Protein AF-E9H5C3-F1 (afdb_monomer)

Structure (mmCIF, N/CA/C/O backbone):
data_AF-E9H5C3-F1
#
_entry.id   AF-E9H5C3-F1
#
loop_
_atom_site.group_PDB
_atom_site.id
_atom_site.type_symbol
_atom_site.label_atom_id
_atom_site.label_alt_id
_atom_site.label_comp_id
_atom_site.label_asym_id
_atom_site.label_entity_id
_atom_site.label_seq_id
_atom_site.pdbx_PDB_ins_code
_atom_site.Cartn_x
_atom_site.Cartn_y
_atom_site.Cartn_z
_atom_site.occupancy
_atom_site.B_iso_or_equiv
_atom_site.auth_seq_id
_atom_site.auth_comp_id
_atom_site.auth_asym_id
_atom_site.auth_atom_id
_atom_site.pdbx_PDB_model_num
ATOM 1 N N . MET A 1 1 ? 15.708 5.101 15.216 1.00 40.12 1 MET A N 1
ATOM 2 C CA . MET A 1 1 ? 15.216 3.749 15.552 1.00 40.12 1 MET A CA 1
ATOM 3 C C . MET A 1 1 ? 15.161 3.676 17.064 1.00 40.12 1 MET A C 1
ATOM 5 O O . MET A 1 1 ? 16.192 3.889 17.685 1.00 40.12 1 MET A O 1
ATOM 9 N N . HIS A 1 2 ? 13.973 3.519 17.644 1.00 44.78 2 HIS A N 1
ATOM 10 C CA . HIS A 1 2 ? 13.798 3.433 19.093 1.00 44.78 2 HIS A CA 1
ATOM 11 C C . HIS A 1 2 ? 13.493 1.975 19.427 1.00 44.78 2 HIS A C 1
ATOM 13 O O . HIS A 1 2 ? 12.532 1.421 18.901 1.00 44.78 2 HIS A O 1
ATOM 19 N N . VAL A 1 3 ? 14.351 1.344 20.223 1.00 62.03 3 VAL A N 1
ATOM 20 C CA . VAL A 1 3 ? 14.136 -0.016 20.725 1.00 62.03 3 VAL A CA 1
ATOM 21 C C . VAL A 1 3 ? 13.631 0.125 22.154 1.00 62.03 3 VAL A C 1
ATOM 23 O O . VAL A 1 3 ? 14.217 0.861 22.944 1.00 62.03 3 VAL A O 1
ATOM 26 N N . THR A 1 4 ? 12.523 -0.533 22.482 1.00 66.56 4 THR A N 1
ATOM 27 C CA . THR A 1 4 ? 11.911 -0.475 23.815 1.00 66.56 4 THR A CA 1
ATOM 28 C C . THR A 1 4 ? 11.773 -1.884 24.368 1.00 66.56 4 THR A C 1
ATOM 30 O O . THR A 1 4 ? 11.385 -2.799 23.647 1.00 66.56 4 THR A O 1
ATOM 33 N N . LEU A 1 5 ? 12.117 -2.056 25.645 1.00 76.81 5 LEU A N 1
ATOM 34 C CA . LEU A 1 5 ? 11.927 -3.310 26.366 1.00 76.81 5 LEU A CA 1
ATOM 35 C C . LEU A 1 5 ? 10.452 -3.433 26.761 1.00 76.81 5 LEU A C 1
ATOM 37 O O . LEU A 1 5 ? 9.899 -2.512 27.362 1.00 76.81 5 LEU A O 1
ATOM 41 N N . VAL A 1 6 ? 9.822 -4.558 26.424 1.00 77.06 6 VAL A N 1
ATOM 42 C CA . VAL A 1 6 ? 8.439 -4.847 26.822 1.00 77.06 6 VAL A CA 1
ATOM 43 C C . VAL A 1 6 ? 8.466 -5.572 28.172 1.00 77.06 6 VAL A C 1
ATOM 45 O O . VAL A 1 6 ? 9.150 -6.592 28.281 1.00 77.06 6 VAL A O 1
ATOM 48 N N . PRO A 1 7 ? 7.771 -5.070 29.211 1.00 80.56 7 PRO A N 1
ATOM 49 C CA . PRO A 1 7 ? 7.659 -5.773 30.484 1.00 80.56 7 PRO A CA 1
ATOM 50 C C . PRO A 1 7 ? 7.035 -7.159 30.300 1.00 80.56 7 PRO A C 1
ATOM 52 O O . PRO A 1 7 ? 6.117 -7.330 29.495 1.00 80.56 7 PRO A O 1
ATOM 55 N N . CYS A 1 8 ? 7.484 -8.141 31.083 1.00 68.50 8 CYS A N 1
ATOM 56 C CA . CYS A 1 8 ? 6.815 -9.439 31.141 1.00 68.50 8 CYS A CA 1
ATOM 57 C C . CYS A 1 8 ? 5.337 -9.228 31.517 1.00 68.50 8 CYS A C 1
ATOM 59 O O . CYS A 1 8 ? 5.045 -8.470 32.443 1.00 68.50 8 CYS A O 1
ATOM 61 N N . CYS A 1 9 ? 4.425 -9.885 30.793 1.00 78.88 9 CYS A N 1
ATOM 62 C CA . CYS A 1 9 ? 2.963 -9.774 30.921 1.00 78.88 9 CYS A CA 1
ATOM 63 C C . CYS A 1 9 ? 2.317 -8.503 30.328 1.00 78.88 9 CYS A C 1
ATOM 65 O O . CYS A 1 9 ? 1.120 -8.284 30.514 1.00 78.88 9 CYS A O 1
ATOM 67 N N . ALA A 1 10 ? 3.057 -7.668 29.591 1.00 74.62 10 ALA A N 1
ATOM 68 C CA . ALA A 1 10 ? 2.482 -6.537 28.860 1.00 74.62 10 ALA A CA 1
ATOM 69 C C . ALA A 1 10 ? 2.000 -6.935 27.450 1.00 74.62 10 ALA A C 1
ATOM 71 O O . ALA A 1 10 ? 2.335 -6.285 26.459 1.00 74.62 10 ALA A O 1
ATOM 72 N N . ASP A 1 11 ? 1.186 -7.990 27.357 1.00 72.12 11 ASP A N 1
ATOM 73 C CA . ASP A 1 11 ? 0.747 -8.582 26.082 1.00 72.12 11 ASP A CA 1
ATOM 74 C C . ASP A 1 11 ? 0.001 -7.578 25.187 1.00 72.12 11 ASP A C 1
ATOM 76 O O . ASP A 1 11 ? 0.071 -7.645 23.964 1.00 72.12 11 ASP A O 1
ATOM 80 N N . HIS A 1 12 ? -0.648 -6.573 25.784 1.00 69.75 12 HIS A N 1
ATOM 81 C CA . HIS A 1 12 ? -1.339 -5.500 25.061 1.00 69.75 12 HIS A CA 1
ATOM 82 C C . HIS A 1 12 ? -0.403 -4.540 24.293 1.00 69.75 12 HIS A C 1
ATOM 84 O O . HIS A 1 12 ? -0.885 -3.717 23.501 1.00 69.75 12 HIS A O 1
ATOM 90 N N . LEU A 1 13 ? 0.908 -4.597 24.565 1.00 70.38 13 LEU A N 1
ATOM 91 C CA . LEU A 1 13 ? 1.959 -3.846 23.869 1.00 70.38 13 LEU A CA 1
ATOM 92 C C . LEU A 1 13 ? 2.620 -4.664 22.757 1.00 70.38 13 LEU A C 1
ATOM 94 O O . LEU A 1 13 ? 3.344 -4.092 21.939 1.00 70.38 13 LEU A O 1
ATOM 98 N N . LEU A 1 14 ? 2.394 -5.979 22.729 1.00 79.62 14 LEU A N 1
ATOM 99 C CA . LEU A 1 14 ? 2.973 -6.858 21.727 1.00 79.62 14 LEU A CA 1
ATOM 100 C C . LEU A 1 14 ? 2.238 -6.711 20.394 1.00 79.62 14 LEU A C 1
ATOM 102 O O . LEU A 1 14 ? 1.031 -6.461 20.335 1.00 79.62 14 LEU A O 1
ATOM 106 N N . ALA A 1 15 ? 2.994 -6.872 19.311 1.00 83.00 15 ALA A N 1
ATOM 107 C CA . ALA A 1 15 ? 2.405 -7.069 17.999 1.00 83.00 15 ALA A CA 1
ATOM 108 C C . ALA A 1 15 ? 1.598 -8.378 17.994 1.00 83.00 15 ALA A C 1
ATOM 110 O O . ALA A 1 15 ? 2.048 -9.359 18.596 1.00 83.00 15 ALA A O 1
ATOM 111 N N . PRO A 1 16 ? 0.435 -8.426 17.319 1.00 85.81 16 PRO A N 1
ATOM 112 C CA . PRO A 1 16 ? -0.265 -9.682 17.105 1.00 85.81 16 PRO A CA 1
ATOM 113 C C . PRO A 1 16 ? 0.621 -10.690 16.362 1.00 85.81 16 PRO A C 1
ATOM 115 O O . PRO A 1 16 ? 1.555 -10.317 15.645 1.00 85.81 16 PRO A O 1
ATOM 118 N N . ILE A 1 17 ? 0.297 -11.973 16.520 1.00 86.31 17 ILE A N 1
ATOM 119 C CA . ILE A 1 17 ? 0.945 -13.055 15.772 1.00 86.31 17 ILE A CA 1
ATOM 120 C C . ILE A 1 17 ? 0.808 -12.772 14.264 1.00 86.31 17 ILE A C 1
ATOM 122 O O . ILE A 1 17 ? -0.202 -12.230 13.816 1.00 86.31 17 ILE A O 1
ATOM 126 N N . ASP A 1 18 ? 1.852 -13.100 13.503 1.00 88.69 18 ASP A N 1
ATOM 127 C CA . ASP A 1 18 ? 1.959 -12.928 12.046 1.00 88.69 18 ASP A CA 1
ATOM 128 C C . ASP A 1 18 ? 2.023 -11.481 11.521 1.00 88.69 18 ASP A C 1
ATOM 130 O O . ASP A 1 18 ? 1.965 -11.268 10.308 1.00 88.69 18 ASP A O 1
ATOM 134 N N . CYS A 1 19 ? 2.212 -10.484 12.392 1.00 93.19 19 CYS A N 1
ATOM 135 C CA . CYS A 1 19 ? 2.424 -9.085 12.012 1.00 93.19 19 CYS A CA 1
ATOM 136 C C . CYS A 1 19 ? 3.918 -8.727 11.989 1.00 93.19 19 CYS A C 1
ATOM 138 O O . CYS A 1 19 ? 4.494 -8.366 13.016 1.00 93.19 19 CYS A O 1
ATOM 140 N N . LEU A 1 20 ? 4.556 -8.773 10.814 1.00 94.81 20 LEU A N 1
ATOM 141 C CA . LEU A 1 20 ? 5.982 -8.433 10.687 1.00 94.81 20 LEU A CA 1
ATOM 142 C C . LEU A 1 20 ? 6.249 -6.931 10.882 1.00 94.81 20 LEU A C 1
ATOM 144 O O . LEU A 1 20 ? 7.309 -6.540 11.369 1.00 94.81 20 LEU A O 1
ATOM 148 N N . GLN A 1 21 ? 5.286 -6.083 10.519 1.00 94.56 21 GLN A N 1
ATOM 149 C CA . GLN A 1 21 ? 5.269 -4.677 10.919 1.00 94.56 21 GLN A CA 1
ATOM 150 C C . GLN A 1 21 ? 3.986 -4.397 11.698 1.00 94.56 21 GLN A C 1
ATOM 152 O O . GLN A 1 21 ? 2.900 -4.805 11.281 1.00 94.56 21 GLN A O 1
ATOM 157 N N . TYR A 1 22 ? 4.106 -3.671 12.806 1.00 94.38 22 TYR A N 1
ATOM 158 C CA . TYR A 1 22 ? 2.977 -3.321 13.658 1.00 94.38 22 TYR A CA 1
ATOM 159 C C . TYR A 1 22 ? 3.014 -1.845 14.039 1.00 94.38 22 TYR A C 1
ATOM 161 O O . TYR A 1 22 ? 4.038 -1.331 14.493 1.00 94.38 22 TYR A O 1
ATOM 169 N N . PHE A 1 23 ? 1.886 -1.169 13.841 1.00 94.62 23 PHE A N 1
ATOM 170 C CA . PHE A 1 23 ? 1.725 0.258 14.081 1.00 94.62 23 PHE A CA 1
ATOM 171 C C . PHE A 1 23 ? 0.652 0.497 15.141 1.00 94.62 23 PHE A C 1
ATOM 173 O O . PHE A 1 23 ? -0.493 0.079 14.975 1.00 94.62 23 PHE A O 1
ATOM 180 N N . ASN A 1 24 ? 1.029 1.184 16.221 1.00 91.62 24 ASN A N 1
ATOM 181 C CA . ASN A 1 24 ? 0.154 1.433 17.370 1.00 91.62 24 ASN A CA 1
ATOM 182 C C . ASN A 1 24 ? -0.627 2.746 17.288 1.00 91.62 24 ASN A C 1
ATOM 184 O O . ASN A 1 24 ? -1.659 2.878 17.944 1.00 91.62 24 ASN A O 1
ATOM 188 N N . ASP A 1 25 ? -0.137 3.711 16.513 1.00 92.12 25 ASP A N 1
ATOM 189 C CA . ASP A 1 25 ? -0.796 5.002 16.363 1.00 92.12 25 ASP A CA 1
ATOM 190 C C . ASP A 1 25 ? -2.019 4.887 15.445 1.00 92.12 25 ASP A C 1
ATOM 192 O O . ASP A 1 25 ? -2.084 4.045 14.551 1.00 92.12 25 ASP A O 1
ATOM 196 N N . TYR A 1 26 ? 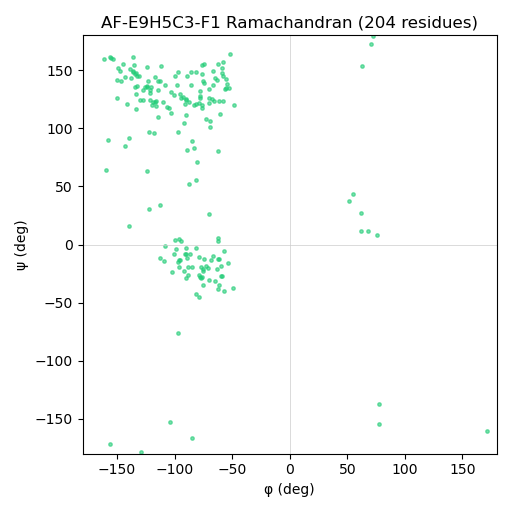-2.996 5.780 15.617 1.00 93.81 26 TYR A N 1
ATOM 197 C CA . TYR A 1 26 ? -4.173 5.835 14.740 1.00 93.81 26 TYR A CA 1
ATOM 198 C C . TYR A 1 26 ? -3.862 6.442 13.360 1.00 93.81 26 TYR A C 1
ATOM 200 O O . TYR A 1 26 ? -4.683 6.371 12.442 1.00 93.81 26 TYR A O 1
ATOM 208 N N . ARG A 1 27 ? -2.688 7.061 13.204 1.00 96.88 27 ARG A N 1
ATOM 209 C CA . ARG A 1 27 ? -2.191 7.625 11.949 1.00 96.88 27 ARG A CA 1
ATOM 210 C C . ARG A 1 27 ? -0.673 7.564 11.896 1.00 96.88 27 ARG A C 1
ATOM 212 O O . ARG A 1 27 ? -0.011 7.687 12.920 1.00 96.88 27 ARG A O 1
ATOM 219 N N . GLY A 1 28 ? -0.124 7.487 10.696 1.00 97.12 28 GLY A N 1
ATOM 220 C CA . GLY A 1 28 ? 1.318 7.478 10.505 1.00 97.12 28 GLY A CA 1
ATOM 221 C C . GLY A 1 28 ? 1.693 7.169 9.069 1.00 97.12 28 GLY A C 1
ATOM 222 O O . GLY A 1 28 ? 0.881 7.309 8.157 1.00 97.12 28 GLY A O 1
ATOM 223 N N . ILE A 1 29 ? 2.939 6.752 8.870 1.00 98.06 29 ILE A N 1
ATOM 224 C CA . ILE A 1 29 ? 3.460 6.352 7.565 1.00 98.06 29 ILE A CA 1
ATOM 225 C C . ILE A 1 29 ? 3.935 4.908 7.664 1.00 98.06 29 ILE A C 1
ATOM 227 O O . ILE A 1 29 ? 4.703 4.567 8.562 1.00 98.06 29 ILE A O 1
ATOM 231 N N . VAL A 1 30 ? 3.498 4.086 6.718 1.00 97.69 30 VAL A N 1
ATOM 232 C CA . VAL A 1 30 ? 3.930 2.703 6.530 1.00 97.69 30 VAL A CA 1
ATOM 233 C C . VAL A 1 30 ? 4.702 2.593 5.220 1.00 97.69 30 VAL A C 1
ATOM 235 O O . VAL A 1 30 ? 4.355 3.234 4.226 1.00 97.69 30 VAL A O 1
ATOM 238 N N . LYS A 1 31 ? 5.769 1.795 5.226 1.00 96.56 31 LYS A N 1
ATOM 239 C CA . LYS A 1 31 ? 6.638 1.578 4.069 1.00 96.56 31 LYS A CA 1
ATOM 240 C C . LYS A 1 31 ? 6.965 0.098 3.923 1.00 96.56 31 LYS A C 1
ATOM 242 O O . LYS A 1 31 ? 7.092 -0.609 4.925 1.00 96.56 31 LYS A O 1
ATOM 247 N N . SER A 1 32 ? 7.161 -0.365 2.694 1.00 95.00 32 SER A N 1
ATOM 248 C CA . SER A 1 32 ? 7.819 -1.655 2.482 1.00 95.00 32 SER A CA 1
ATOM 249 C C . SER A 1 32 ? 9.247 -1.613 3.033 1.00 95.00 32 SER A C 1
ATOM 251 O O . SER A 1 32 ? 9.869 -0.548 3.138 1.00 95.00 32 SER A O 1
ATOM 253 N N . PHE A 1 33 ? 9.798 -2.776 3.375 1.00 93.38 33 PHE A N 1
ATOM 254 C CA . PHE A 1 33 ? 11.224 -2.859 3.684 1.00 93.38 33 PHE A CA 1
ATOM 255 C C . PHE A 1 33 ? 12.058 -2.393 2.487 1.00 93.38 33 PHE A C 1
ATOM 257 O O . PHE A 1 33 ? 11.645 -2.547 1.339 1.00 93.38 33 PHE A O 1
ATOM 264 N N . ASN A 1 34 ? 13.217 -1.789 2.773 1.00 89.69 34 ASN A N 1
ATOM 265 C CA . ASN A 1 34 ? 14.139 -1.234 1.775 1.00 89.69 34 ASN A CA 1
ATOM 266 C C . ASN A 1 34 ? 13.562 -0.092 0.901 1.00 89.69 34 ASN A C 1
ATOM 268 O O . ASN A 1 34 ? 14.190 0.338 -0.069 1.00 89.69 34 ASN A O 1
ATOM 272 N N . TRP A 1 35 ? 12.397 0.459 1.262 1.00 90.25 35 TRP A N 1
ATOM 273 C CA . TRP A 1 35 ? 11.844 1.627 0.582 1.00 90.25 35 TRP A CA 1
ATOM 274 C C . TRP A 1 35 ? 12.699 2.882 0.813 1.00 90.25 35 TRP A C 1
ATOM 276 O O . TRP A 1 35 ? 13.092 3.192 1.942 1.00 90.25 35 TRP A O 1
ATOM 286 N N . ILE A 1 36 ? 12.908 3.664 -0.246 1.00 84.88 36 ILE A N 1
ATOM 287 C CA . ILE A 1 36 ? 13.512 4.999 -0.194 1.00 84.88 36 ILE A CA 1
ATOM 288 C C . ILE A 1 36 ? 12.829 5.900 -1.222 1.00 84.88 36 ILE A C 1
ATOM 290 O O . ILE A 1 36 ? 12.494 5.450 -2.319 1.00 84.88 36 ILE A O 1
ATOM 294 N N . ASP A 1 37 ? 12.657 7.177 -0.884 1.00 85.00 37 ASP A N 1
ATOM 295 C CA . ASP A 1 37 ? 12.238 8.163 -1.874 1.00 85.00 37 ASP A CA 1
ATOM 296 C C . ASP A 1 37 ? 13.394 8.398 -2.848 1.00 85.00 37 ASP A C 1
ATOM 298 O O . ASP A 1 37 ? 14.506 8.754 -2.450 1.00 85.00 37 ASP A O 1
ATOM 302 N N . SER A 1 38 ? 13.150 8.155 -4.126 1.00 72.44 38 SER A N 1
ATOM 303 C CA . SER A 1 38 ? 14.133 8.351 -5.178 1.00 72.44 38 SER A CA 1
ATOM 304 C C . SER A 1 38 ? 13.400 8.783 -6.438 1.00 72.44 38 SER A C 1
ATOM 306 O O . SER A 1 38 ? 12.360 8.197 -6.733 1.00 72.44 38 SER A O 1
ATOM 308 N N . PRO A 1 39 ? 13.930 9.726 -7.237 1.00 66.50 39 PRO A N 1
ATOM 309 C CA . PRO A 1 39 ? 13.302 10.197 -8.479 1.00 66.50 39 PRO A CA 1
ATOM 310 C C . PRO A 1 39 ? 13.318 9.135 -9.604 1.00 66.50 39 PRO A C 1
ATOM 312 O O . PRO A 1 39 ? 13.315 9.460 -10.790 1.00 66.50 39 PRO A O 1
ATOM 315 N N . SER A 1 40 ? 13.360 7.850 -9.235 1.00 54.44 40 SER A N 1
ATOM 316 C CA . SER A 1 40 ? 13.584 6.649 -10.037 1.00 54.44 40 SER A CA 1
ATOM 317 C C . SER A 1 40 ? 12.620 6.437 -11.192 1.00 54.44 40 SER A C 1
ATOM 319 O O . SER A 1 40 ? 12.871 5.536 -11.976 1.00 54.44 40 SER A O 1
ATOM 321 N N . VAL A 1 41 ? 11.579 7.252 -11.364 1.00 54.12 41 VAL A N 1
ATOM 322 C CA . VAL A 1 41 ? 10.663 7.125 -12.507 1.00 54.12 41 VAL A CA 1
ATOM 323 C C . VAL A 1 41 ? 11.352 7.275 -13.862 1.00 54.12 41 VAL A C 1
ATOM 325 O O . VAL A 1 41 ? 10.800 6.827 -14.855 1.00 54.12 41 VAL A O 1
ATOM 328 N N . ASN A 1 42 ? 12.562 7.852 -13.917 1.00 45.12 42 ASN A N 1
ATOM 329 C CA . ASN A 1 42 ? 13.265 8.118 -15.178 1.00 45.12 42 ASN A CA 1
ATOM 330 C C . ASN A 1 42 ? 14.787 7.851 -15.150 1.00 45.12 42 ASN A C 1
ATOM 332 O O . ASN A 1 42 ? 15.502 8.338 -16.028 1.00 45.12 42 ASN A O 1
ATOM 336 N N . LYS A 1 43 ? 15.330 7.115 -14.164 1.00 47.25 43 LYS A N 1
ATOM 337 C CA . LYS A 1 43 ? 16.773 6.787 -14.130 1.00 47.25 43 LYS A CA 1
ATOM 338 C C . LYS A 1 43 ? 17.036 5.291 -14.242 1.00 47.25 43 LYS A C 1
ATOM 340 O O . LYS A 1 43 ? 16.714 4.538 -13.337 1.00 47.25 43 LYS A O 1
ATOM 345 N N . ALA A 1 44 ? 17.759 4.929 -15.303 1.00 43.03 44 ALA A N 1
ATOM 346 C CA . ALA A 1 44 ? 18.198 3.583 -15.672 1.00 43.03 44 ALA A CA 1
ATOM 347 C C . ALA A 1 44 ? 19.143 2.871 -14.671 1.00 43.03 44 ALA A C 1
ATOM 349 O O . ALA A 1 44 ? 19.599 1.765 -14.956 1.00 43.03 44 ALA A O 1
ATOM 350 N N . SER A 1 45 ? 19.466 3.461 -13.509 1.00 46.88 45 SER A N 1
ATOM 351 C CA . SER A 1 45 ? 20.189 2.758 -12.435 1.00 46.88 45 SER A CA 1
ATOM 352 C C . SER A 1 45 ? 19.186 1.904 -11.645 1.00 46.88 45 SER A C 1
ATOM 354 O O . SER A 1 45 ? 18.773 2.242 -10.534 1.00 46.88 45 SER A O 1
ATOM 356 N N . ASN A 1 46 ? 18.743 0.855 -12.335 1.00 55.59 46 ASN A N 1
ATOM 357 C CA . ASN A 1 46 ? 17.558 0.031 -12.137 1.00 55.59 46 ASN A CA 1
ATOM 358 C C . ASN A 1 46 ? 17.810 -1.154 -11.200 1.00 55.59 46 ASN A C 1
ATOM 360 O O . ASN A 1 46 ? 17.981 -2.280 -11.665 1.00 55.59 46 ASN A O 1
ATOM 364 N N . HIS A 1 47 ? 17.784 -0.937 -9.890 1.00 59.31 47 HIS A N 1
ATOM 365 C CA . HIS A 1 47 ? 17.555 -2.055 -8.979 1.00 59.31 47 HIS A CA 1
ATOM 366 C C . HIS A 1 47 ? 16.176 -1.885 -8.347 1.00 59.31 47 HIS A C 1
ATOM 368 O O . HIS A 1 47 ? 15.927 -0.826 -7.759 1.00 59.31 47 HIS A O 1
ATOM 374 N N . PRO A 1 48 ? 15.272 -2.872 -8.486 1.00 65.75 48 PRO A N 1
ATOM 375 C CA . PRO A 1 48 ? 14.060 -2.897 -7.692 1.00 65.75 48 PRO A CA 1
ATOM 376 C C . PRO A 1 48 ? 14.477 -2.847 -6.224 1.00 65.75 48 PRO A C 1
ATOM 378 O O . PRO A 1 48 ? 15.449 -3.471 -5.792 1.00 65.75 48 PRO A O 1
ATOM 381 N N . ARG A 1 49 ? 13.783 -2.000 -5.475 1.00 76.69 49 ARG A N 1
ATOM 382 C CA . ARG A 1 49 ? 13.976 -1.873 -4.027 1.00 76.69 49 ARG A CA 1
ATOM 383 C C . ARG A 1 49 ? 12.975 -2.705 -3.261 1.00 76.69 49 ARG A C 1
ATOM 385 O O . ARG A 1 49 ? 13.227 -3.030 -2.103 1.00 76.69 49 ARG A O 1
ATOM 392 N N . GLN A 1 50 ? 11.888 -3.066 -3.935 1.00 86.19 50 GLN A N 1
ATOM 393 C CA . GLN A 1 50 ? 11.084 -4.210 -3.575 1.00 86.19 50 GLN A CA 1
ATOM 394 C C . GLN A 1 50 ? 12.010 -5.412 -3.363 1.00 86.19 50 GLN A C 1
ATOM 396 O O . GLN A 1 50 ? 12.784 -5.784 -4.242 1.00 86.19 50 GLN A O 1
ATOM 401 N N . LEU A 1 51 ? 11.979 -5.957 -2.150 1.00 89.31 51 LEU A N 1
ATOM 402 C CA . LEU A 1 51 ? 12.670 -7.198 -1.844 1.00 89.31 51 LEU A CA 1
ATOM 403 C C . LEU A 1 51 ? 11.873 -8.353 -2.456 1.00 89.31 51 LEU A C 1
ATOM 405 O O . LEU A 1 51 ? 10.643 -8.339 -2.400 1.00 89.31 51 LEU A O 1
ATOM 409 N N . ALA A 1 52 ? 12.577 -9.339 -3.002 1.00 89.94 52 ALA A N 1
ATOM 410 C CA . ALA A 1 52 ? 11.976 -10.555 -3.534 1.00 89.94 52 ALA A CA 1
ATOM 411 C C . ALA A 1 52 ? 11.521 -11.497 -2.406 1.00 89.94 52 ALA A C 1
ATOM 413 O O . ALA A 1 52 ? 12.068 -11.480 -1.296 1.00 89.94 52 ALA A O 1
ATOM 414 N N . ASN A 1 53 ? 10.553 -12.351 -2.718 1.00 92.50 53 ASN A N 1
ATOM 415 C CA . ASN A 1 53 ? 10.014 -13.433 -1.901 1.00 92.50 53 ASN A CA 1
ATOM 416 C C . ASN A 1 53 ? 9.525 -12.975 -0.522 1.00 92.50 53 ASN A C 1
ATOM 418 O O . ASN A 1 53 ? 9.830 -13.586 0.507 1.00 92.50 53 ASN A O 1
ATOM 422 N N . GLN A 1 54 ? 8.814 -11.854 -0.493 1.00 94.19 54 GLN A N 1
ATOM 423 C CA . GLN A 1 54 ? 8.231 -11.308 0.722 1.00 94.19 54 GLN A CA 1
ATOM 424 C C . GLN A 1 54 ? 6.785 -11.768 0.840 1.00 94.19 54 GLN A C 1
ATOM 426 O O . GLN A 1 54 ? 6.004 -11.593 -0.084 1.00 94.19 54 GLN A O 1
ATOM 431 N N . HIS A 1 55 ? 6.429 -12.315 2.000 1.00 96.00 55 HIS A N 1
ATOM 432 C CA . HIS A 1 55 ? 5.060 -12.715 2.330 1.00 96.00 55 HIS A CA 1
ATOM 433 C C . HIS A 1 55 ? 4.809 -12.340 3.779 1.00 96.00 55 HIS A C 1
ATOM 435 O O . HIS A 1 55 ? 5.170 -13.086 4.690 1.00 96.00 55 HIS A O 1
ATOM 441 N N . TYR A 1 56 ? 4.277 -11.146 4.020 1.00 96.75 56 TYR A N 1
ATOM 442 C CA . TYR A 1 56 ? 4.095 -10.682 5.391 1.00 96.75 56 TYR A CA 1
ATOM 443 C C . TYR A 1 56 ? 2.875 -9.792 5.568 1.00 96.75 56 TYR A C 1
ATOM 445 O O . TYR A 1 56 ? 2.482 -9.044 4.670 1.00 96.75 56 TYR A O 1
ATOM 453 N N . ASN A 1 57 ? 2.293 -9.854 6.767 1.00 97.62 57 ASN A N 1
ATOM 454 C CA . ASN A 1 57 ? 1.234 -8.937 7.159 1.00 97.62 57 ASN A CA 1
ATOM 455 C C . ASN A 1 57 ? 1.816 -7.685 7.802 1.00 97.62 57 ASN A C 1
ATOM 457 O O . ASN A 1 57 ? 2.804 -7.721 8.547 1.00 97.62 57 ASN A O 1
ATOM 461 N N . ILE A 1 58 ? 1.139 -6.577 7.538 1.00 97.81 58 ILE A N 1
ATOM 462 C CA . ILE A 1 58 ? 1.342 -5.310 8.216 1.00 97.81 58 ILE A CA 1
ATOM 463 C C . ILE A 1 58 ? 0.059 -4.974 8.947 1.00 97.81 58 ILE A C 1
ATOM 465 O O . ILE A 1 58 ? -1.006 -4.895 8.336 1.00 97.81 58 ILE A O 1
ATOM 469 N N . CYS A 1 59 ? 0.175 -4.770 10.251 1.00 97.31 59 CYS A N 1
ATOM 470 C CA . CYS A 1 59 ? -0.965 -4.646 11.139 1.00 97.31 59 CYS A CA 1
ATOM 471 C C . CYS A 1 59 ? -1.013 -3.264 11.781 1.00 97.31 59 CYS A C 1
ATOM 473 O O . CYS A 1 59 ? 0.010 -2.685 12.154 1.00 97.31 59 CYS A O 1
ATOM 475 N N . PHE A 1 60 ? -2.227 -2.762 11.958 1.00 96.31 60 PHE A N 1
ATOM 476 C CA . PHE A 1 60 ? -2.503 -1.484 12.594 1.00 96.31 60 PHE A CA 1
ATOM 477 C C . PHE A 1 60 ? -3.398 -1.743 13.796 1.00 96.31 60 PHE A C 1
ATOM 479 O O . PHE A 1 60 ? -4.471 -2.339 13.664 1.00 96.31 60 PHE A O 1
ATOM 486 N N . LYS A 1 61 ? -2.970 -1.297 14.977 1.00 93.88 61 LYS A N 1
ATOM 487 C CA . LYS A 1 61 ? -3.798 -1.361 16.177 1.00 93.88 61 LYS A CA 1
ATOM 488 C C . LYS A 1 61 ? -5.058 -0.541 15.932 1.00 93.88 61 LYS A C 1
ATOM 490 O O . LYS A 1 61 ? -4.986 0.676 15.785 1.00 93.88 61 LYS A O 1
ATOM 495 N N . ALA A 1 62 ? -6.207 -1.205 15.861 1.00 92.31 62 ALA A N 1
ATOM 496 C CA . ALA A 1 62 ? -7.473 -0.512 15.694 1.00 92.31 62 ALA A CA 1
ATOM 497 C C . ALA A 1 62 ? -7.784 0.289 16.964 1.00 92.31 62 ALA A C 1
ATOM 499 O O . ALA A 1 62 ? -7.822 -0.270 18.062 1.00 92.31 62 ALA A O 1
ATOM 500 N N . ASP A 1 63 ? -8.020 1.586 16.802 1.00 91.19 63 ASP A N 1
ATOM 501 C CA . ASP A 1 63 ? -8.625 2.399 17.846 1.00 91.19 63 ASP A CA 1
ATOM 502 C C . ASP A 1 63 ? -10.057 1.900 18.093 1.00 91.19 63 ASP A C 1
ATOM 504 O O . ASP A 1 63 ? -10.754 1.482 17.159 1.00 91.19 63 ASP A O 1
ATOM 508 N N . SER A 1 64 ? -10.508 1.922 19.348 1.00 88.00 64 SER A N 1
ATOM 509 C CA . SER A 1 64 ? -11.841 1.435 19.718 1.00 88.00 64 SER A CA 1
ATOM 510 C C . SER A 1 64 ? -12.960 2.198 19.001 1.00 88.00 64 SER A C 1
ATOM 512 O O . SER A 1 64 ? -14.020 1.631 18.730 1.00 88.00 64 SER A O 1
ATOM 514 N N . MET A 1 65 ? -12.718 3.458 18.630 1.00 90.12 65 MET A N 1
ATOM 515 C CA . MET A 1 65 ? -13.661 4.292 17.894 1.00 90.12 65 MET A CA 1
ATOM 516 C C . MET A 1 65 ? -13.492 4.200 16.378 1.00 90.12 65 MET A C 1
ATOM 518 O O . MET A 1 65 ? -14.328 4.737 15.648 1.00 90.12 65 MET A O 1
ATOM 522 N N . ALA A 1 66 ? -12.451 3.550 15.861 1.00 94.56 66 ALA A N 1
ATOM 523 C CA . ALA A 1 66 ? -12.202 3.527 14.428 1.00 94.56 66 ALA A CA 1
ATOM 524 C C . ALA A 1 66 ? -13.245 2.687 13.679 1.00 94.56 66 ALA A C 1
ATOM 526 O O . ALA A 1 66 ? -13.449 1.501 13.949 1.00 94.56 66 ALA A O 1
ATOM 527 N N . LYS A 1 67 ? -13.889 3.285 12.675 1.00 95.00 67 LYS A N 1
ATOM 528 C CA . LYS A 1 67 ? -14.815 2.591 11.761 1.00 95.00 67 LYS A CA 1
ATOM 529 C C . LYS A 1 67 ? -14.117 2.030 10.527 1.00 95.00 67 LYS A C 1
ATOM 531 O O . LYS A 1 67 ? -14.565 1.030 9.986 1.00 95.00 67 LYS A O 1
ATOM 536 N N . SER A 1 68 ? -13.034 2.664 10.098 1.00 96.88 68 SER A N 1
ATOM 537 C CA . SER A 1 68 ? -12.264 2.282 8.919 1.00 96.88 68 SER A CA 1
ATOM 538 C C . SER A 1 68 ? -10.840 2.803 9.042 1.00 96.88 68 SER A C 1
ATOM 540 O O . SER A 1 68 ? -10.581 3.753 9.782 1.00 96.88 68 SER A O 1
ATOM 542 N N . ILE A 1 69 ? -9.931 2.237 8.264 1.00 98.31 69 ILE A N 1
ATOM 543 C CA . ILE A 1 69 ? -8.584 2.761 8.047 1.00 98.31 69 ILE A CA 1
ATOM 544 C C . ILE A 1 69 ? -8.445 3.174 6.587 1.00 98.31 69 ILE A C 1
ATOM 546 O O . ILE A 1 69 ? -8.987 2.513 5.708 1.00 98.31 69 ILE A O 1
ATOM 550 N N . CYS A 1 70 ? -7.763 4.284 6.329 1.00 98.44 70 CYS A N 1
ATOM 551 C CA . CYS A 1 70 ? -7.528 4.795 4.985 1.00 98.44 70 CYS A CA 1
ATOM 552 C C . CYS A 1 70 ? -6.034 4.947 4.726 1.00 98.44 70 CYS A C 1
ATOM 554 O O . CYS A 1 70 ? -5.307 5.412 5.602 1.00 98.44 70 CYS A O 1
ATOM 556 N N . TYR A 1 71 ? -5.613 4.604 3.516 1.00 98.56 71 TYR A N 1
ATOM 557 C CA . TYR A 1 71 ? -4.241 4.620 3.039 1.00 98.56 71 TYR A CA 1
ATOM 558 C C . TYR A 1 71 ? -4.127 5.572 1.852 1.00 98.56 71 TYR A C 1
ATOM 560 O O . TYR A 1 71 ? -4.789 5.393 0.830 1.00 98.56 71 TYR A O 1
ATOM 568 N N . THR A 1 72 ? -3.290 6.590 1.986 1.00 98.31 72 THR A N 1
ATOM 569 C CA . THR A 1 72 ? -3.019 7.582 0.944 1.00 98.31 72 THR A CA 1
ATOM 570 C C . THR A 1 72 ? -1.562 7.451 0.509 1.00 98.31 72 THR A C 1
ATOM 572 O O . THR A 1 72 ? -0.695 7.410 1.382 1.00 98.31 72 THR A O 1
ATOM 575 N N . PRO A 1 73 ? -1.245 7.419 -0.795 1.00 96.56 73 PRO A N 1
ATOM 576 C CA . PRO A 1 73 ? 0.140 7.459 -1.249 1.00 96.56 73 PRO A CA 1
ATOM 577 C C . PRO A 1 73 ? 0.896 8.649 -0.652 1.00 96.56 73 PRO A C 1
ATOM 579 O O . PRO A 1 73 ? 0.382 9.769 -0.611 1.00 96.56 73 PRO A O 1
ATOM 582 N N . CYS A 1 74 ? 2.113 8.411 -0.165 1.00 95.25 74 CYS A N 1
ATOM 583 C CA . CYS A 1 74 ? 2.974 9.486 0.320 1.00 95.25 74 CYS A CA 1
ATOM 584 C C . CYS A 1 74 ? 3.239 10.520 -0.786 1.00 95.25 74 CYS A C 1
ATOM 586 O O . CYS A 1 74 ? 3.309 10.189 -1.968 1.00 95.25 74 CYS A O 1
ATOM 588 N N . LYS A 1 75 ? 3.486 11.776 -0.403 1.00 91.44 75 LYS A N 1
ATOM 589 C CA . LYS A 1 75 ? 4.076 12.758 -1.320 1.00 91.44 75 LYS A CA 1
ATOM 590 C C . LYS A 1 75 ? 5.572 12.470 -1.455 1.00 91.44 75 LYS A C 1
ATOM 592 O O . LYS A 1 75 ? 6.290 12.553 -0.461 1.00 91.44 75 LYS A O 1
ATOM 597 N N . THR A 1 76 ? 6.026 12.142 -2.660 1.00 86.50 76 THR A N 1
ATOM 598 C CA . THR A 1 76 ? 7.396 11.680 -2.936 1.00 86.50 76 THR A CA 1
ATOM 599 C C . THR A 1 76 ? 7.965 12.346 -4.180 1.00 86.50 76 THR A C 1
ATOM 601 O O . THR A 1 76 ? 7.221 12.870 -5.007 1.00 86.50 76 THR A O 1
ATOM 604 N N . THR A 1 77 ? 9.290 12.324 -4.321 1.00 81.06 77 THR A N 1
ATOM 605 C CA . THR A 1 77 ? 9.961 12.694 -5.579 1.00 81.06 77 THR A CA 1
ATOM 606 C C . THR A 1 77 ? 9.856 11.594 -6.637 1.00 81.06 77 THR A C 1
ATOM 608 O O . THR A 1 77 ? 9.887 11.882 -7.831 1.00 81.06 77 THR A O 1
ATOM 611 N N . GLY A 1 78 ? 9.735 10.336 -6.200 1.00 80.12 78 GLY A N 1
ATOM 612 C CA . GLY A 1 78 ? 9.471 9.172 -7.045 1.00 80.12 78 GLY A CA 1
ATOM 613 C C . GLY A 1 78 ? 8.037 8.665 -6.982 1.00 80.12 78 GLY A C 1
ATOM 614 O O . GLY A 1 78 ? 7.108 9.399 -6.652 1.00 80.12 78 GLY A O 1
ATOM 615 N N . LEU A 1 79 ? 7.878 7.365 -7.245 1.00 85.44 79 LEU A N 1
ATOM 616 C CA . LEU A 1 79 ? 6.616 6.648 -7.066 1.00 85.44 79 LEU A CA 1
ATOM 617 C C . LEU A 1 79 ? 6.447 6.218 -5.611 1.00 85.44 79 LEU A C 1
ATOM 619 O O . LEU A 1 79 ? 7.235 5.427 -5.092 1.00 85.44 79 LEU A O 1
ATOM 623 N N . ALA A 1 80 ? 5.380 6.693 -4.974 1.00 90.00 80 ALA A N 1
ATOM 624 C CA . ALA A 1 80 ? 4.992 6.242 -3.643 1.00 90.00 80 ALA A CA 1
ATOM 625 C C . ALA A 1 80 ? 4.399 4.826 -3.641 1.00 90.00 80 ALA A C 1
ATOM 627 O O . ALA A 1 80 ? 4.356 4.198 -2.592 1.00 90.00 80 ALA A O 1
ATOM 628 N N . PHE A 1 81 ? 3.950 4.319 -4.787 1.00 91.69 81 PHE A N 1
ATOM 629 C CA . PHE A 1 81 ? 3.434 2.966 -4.951 1.00 91.69 81 PHE A CA 1
ATOM 630 C C . PHE A 1 81 ? 3.917 2.425 -6.297 1.00 91.69 81 PHE A C 1
ATOM 632 O O . PHE A 1 81 ? 3.693 3.051 -7.330 1.00 91.69 81 PHE A O 1
ATOM 639 N N . SER A 1 82 ? 4.650 1.319 -6.266 1.00 89.62 82 SER A N 1
ATOM 640 C CA . SER A 1 82 ? 5.192 0.639 -7.440 1.00 89.62 82 SER A CA 1
ATOM 641 C C . SER A 1 82 ? 5.465 -0.814 -7.057 1.00 89.62 82 SER A C 1
ATOM 643 O O . SER A 1 82 ? 6.528 -1.122 -6.504 1.00 89.62 82 SER A O 1
ATOM 645 N N . ILE A 1 83 ? 4.451 -1.656 -7.253 1.00 89.94 83 ILE A N 1
ATOM 646 C CA . ILE A 1 83 ? 4.436 -3.077 -6.887 1.00 89.94 83 ILE A CA 1
ATOM 647 C C . ILE A 1 83 ? 4.035 -3.857 -8.128 1.00 89.94 83 ILE A C 1
ATOM 649 O O . ILE A 1 83 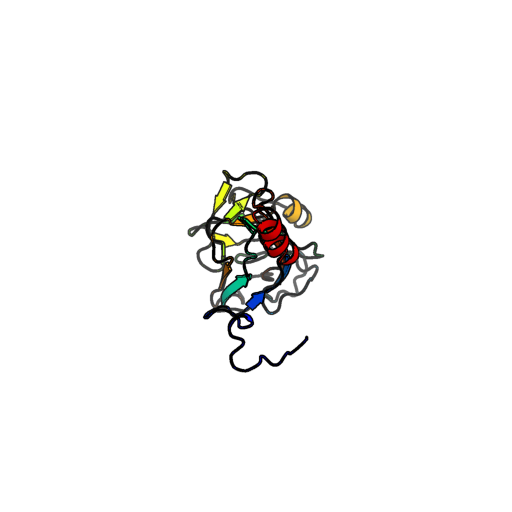? 2.948 -3.620 -8.640 1.00 89.94 83 ILE A O 1
ATOM 653 N N . SER A 1 84 ? 4.834 -4.827 -8.559 1.00 81.44 84 SER A N 1
ATOM 654 C CA . SER A 1 84 ? 4.632 -5.556 -9.816 1.00 81.44 84 SER A CA 1
ATOM 655 C C . SER A 1 84 ? 4.706 -4.687 -11.079 1.00 81.44 84 SER A C 1
ATOM 657 O O . SER A 1 84 ? 4.360 -3.505 -11.093 1.00 81.44 84 SER A O 1
ATOM 659 N N . GLN A 1 85 ? 5.072 -5.333 -12.186 1.00 65.50 85 GLN A N 1
ATOM 660 C CA . GLN A 1 85 ? 5.175 -4.752 -13.528 1.00 65.50 85 GLN A CA 1
ATOM 661 C C . GLN A 1 85 ? 6.346 -3.771 -13.726 1.00 65.50 85 GLN A C 1
ATOM 663 O O . GLN A 1 85 ? 7.093 -3.408 -12.826 1.00 65.50 85 GLN A O 1
ATOM 668 N N . ASN A 1 86 ? 6.544 -3.365 -14.980 1.00 64.44 86 ASN A N 1
ATOM 669 C CA . ASN A 1 86 ? 7.653 -2.524 -15.418 1.00 64.44 86 ASN A CA 1
ATOM 670 C C . ASN A 1 86 ? 7.342 -1.040 -15.176 1.00 64.44 86 ASN A C 1
ATOM 672 O O . ASN A 1 86 ? 6.929 -0.319 -16.087 1.00 64.44 86 ASN A O 1
ATOM 676 N N . ALA A 1 87 ? 7.574 -0.572 -13.952 1.00 63.97 87 ALA A N 1
ATOM 677 C CA . ALA A 1 87 ? 7.313 0.797 -13.511 1.00 63.97 87 ALA A CA 1
ATOM 678 C C . ALA A 1 87 ? 8.121 1.900 -14.233 1.00 63.97 87 ALA A C 1
ATOM 680 O O . ALA A 1 87 ? 8.032 3.064 -13.850 1.00 63.97 87 ALA A O 1
ATOM 681 N N . LEU A 1 88 ? 8.911 1.573 -15.265 1.00 60.12 88 LEU A N 1
ATOM 682 C CA . LEU A 1 88 ? 9.603 2.541 -16.133 1.00 60.12 88 LEU A CA 1
ATOM 683 C C . LEU A 1 88 ? 9.038 2.643 -17.546 1.00 60.12 88 LEU A C 1
ATOM 685 O O . LEU A 1 88 ? 9.412 3.552 -18.288 1.00 60.12 88 LEU A O 1
ATOM 689 N N . ARG A 1 89 ? 8.200 1.698 -17.971 1.00 57.31 89 ARG A N 1
ATOM 690 C CA . ARG A 1 89 ? 7.719 1.634 -19.351 1.00 57.31 89 ARG A CA 1
ATOM 691 C C . ARG A 1 89 ? 6.218 1.804 -19.337 1.00 57.31 89 ARG A C 1
ATOM 693 O O . ARG A 1 89 ? 5.480 0.854 -19.112 1.00 57.31 89 ARG A O 1
ATOM 700 N N . GLY A 1 90 ? 5.795 3.047 -19.556 1.00 62.16 90 GLY A N 1
ATOM 701 C CA . GLY A 1 90 ? 4.386 3.384 -19.681 1.00 62.16 90 GLY A CA 1
ATOM 702 C C . GLY A 1 90 ? 3.647 2.509 -20.711 1.00 62.16 90 GLY A C 1
ATOM 703 O O . GLY A 1 90 ? 4.278 1.879 -21.566 1.00 62.16 90 GLY A O 1
ATOM 704 N N . PRO A 1 91 ? 2.304 2.510 -20.675 1.00 68.62 91 PRO A N 1
ATOM 705 C CA . PRO A 1 91 ? 1.455 3.290 -19.770 1.00 68.62 91 PRO A CA 1
ATOM 706 C C . PRO A 1 91 ? 1.444 2.742 -18.336 1.00 68.62 91 PRO A C 1
ATOM 708 O O . PRO A 1 91 ? 1.369 1.538 -18.120 1.00 68.62 91 PRO A O 1
ATOM 711 N N . PHE A 1 92 ? 1.483 3.656 -17.368 1.00 82.69 92 PHE A N 1
ATOM 712 C CA . PHE A 1 92 ? 1.308 3.383 -15.944 1.00 82.69 92 PHE A CA 1
ATOM 713 C C . PHE A 1 92 ? -0.145 3.011 -15.683 1.00 82.69 92 PHE A C 1
ATOM 715 O O . PHE A 1 92 ? -1.046 3.695 -16.174 1.00 82.69 92 PHE A O 1
ATOM 722 N N . ARG A 1 93 ? -0.397 1.948 -14.924 1.00 87.81 93 ARG A N 1
ATOM 723 C CA . ARG A 1 93 ? -1.756 1.440 -14.705 1.00 87.81 93 ARG A CA 1
ATOM 724 C C . ARG A 1 93 ? -1.989 1.109 -13.245 1.00 87.81 93 ARG A C 1
ATOM 726 O O . ARG A 1 93 ? -1.044 0.826 -12.504 1.00 87.81 93 ARG A O 1
ATOM 733 N N . ALA A 1 94 ? -3.257 1.156 -12.857 1.00 90.44 94 ALA A N 1
ATOM 734 C CA . ALA A 1 94 ? -3.714 0.446 -11.679 1.00 90.44 94 ALA A CA 1
ATOM 735 C C . ALA A 1 94 ? -3.829 -1.031 -12.062 1.00 90.44 94 ALA A C 1
ATOM 737 O O . ALA A 1 94 ? -4.560 -1.368 -12.990 1.00 90.44 94 ALA A O 1
ATOM 738 N N . GLY A 1 95 ? -3.087 -1.903 -11.390 1.00 86.69 95 GLY A N 1
ATOM 739 C CA . GLY A 1 95 ? -3.343 -3.335 -11.438 1.00 86.69 95 GLY A CA 1
ATOM 740 C C . GLY A 1 95 ? -4.253 -3.684 -10.272 1.00 86.69 95 GLY A C 1
ATOM 741 O O . GLY A 1 95 ? -3.952 -3.314 -9.134 1.00 86.69 95 GLY A O 1
ATOM 742 N N . VAL A 1 96 ? -5.375 -4.358 -10.532 1.00 88.75 96 VAL A N 1
ATOM 743 C CA . VAL A 1 96 ? -6.302 -4.750 -9.469 1.00 88.75 96 VAL A CA 1
ATOM 744 C C . VAL A 1 96 ? -6.854 -6.158 -9.663 1.00 88.75 96 VAL A C 1
ATOM 746 O O . VAL A 1 96 ? -7.033 -6.634 -10.780 1.00 88.75 96 VAL A O 1
ATOM 749 N N . GLY A 1 97 ? -7.190 -6.823 -8.562 1.00 90.75 97 GLY A N 1
ATOM 750 C CA . GLY A 1 97 ? -7.744 -8.174 -8.591 1.00 90.75 97 GLY A CA 1
ATOM 751 C C . GLY A 1 97 ? -6.717 -9.250 -8.953 1.00 90.75 97 GLY A C 1
ATOM 752 O O . GLY A 1 97 ? -5.533 -8.997 -9.152 1.00 90.75 97 GLY A O 1
ATOM 753 N N . VAL A 1 98 ? -7.170 -10.502 -8.990 1.00 89.62 98 VAL A N 1
ATOM 754 C CA . VAL A 1 98 ? -6.277 -11.669 -9.117 1.00 89.62 98 VAL A CA 1
ATOM 755 C C . VAL A 1 98 ? -5.707 -11.873 -10.520 1.00 89.62 98 VAL A C 1
ATOM 757 O O . VAL A 1 98 ? -4.681 -12.530 -10.646 1.00 89.62 98 VAL A O 1
ATOM 760 N N . ALA A 1 99 ? -6.367 -11.346 -11.556 1.00 89.06 99 ALA A N 1
ATOM 761 C CA . ALA A 1 99 ? -5.935 -11.508 -12.943 1.00 89.06 99 ALA A CA 1
ATOM 762 C C . ALA A 1 99 ? -4.782 -10.557 -13.298 1.00 89.06 99 ALA A C 1
ATOM 764 O O . ALA A 1 99 ? -3.800 -10.999 -13.883 1.00 89.06 99 ALA A O 1
ATOM 765 N N . ASP A 1 100 ? -4.883 -9.284 -12.899 1.00 87.44 100 ASP A N 1
ATOM 766 C CA . ASP A 1 100 ? -3.861 -8.271 -13.196 1.00 87.44 100 ASP A CA 1
ATOM 767 C C . ASP A 1 100 ? -2.746 -8.218 -12.136 1.00 87.44 100 ASP A C 1
ATOM 769 O O . ASP A 1 100 ? -1.660 -7.712 -12.414 1.00 87.44 100 ASP A O 1
ATOM 773 N N . CYS A 1 101 ? -3.006 -8.748 -10.933 1.00 91.00 101 CYS A N 1
ATOM 774 C CA . CYS A 1 101 ? -2.060 -8.825 -9.817 1.00 91.00 101 CYS A CA 1
ATOM 775 C C . CYS A 1 101 ? -1.888 -10.270 -9.330 1.00 91.00 101 CYS A C 1
ATOM 777 O O . CYS A 1 101 ? -2.271 -10.636 -8.214 1.00 91.00 101 CYS A O 1
ATOM 779 N N . ASN A 1 102 ? -1.366 -11.134 -10.191 1.00 90.38 102 ASN A N 1
ATOM 780 C CA . ASN A 1 102 ? -1.147 -12.546 -9.879 1.00 90.38 102 ASN A CA 1
ATOM 781 C C . ASN A 1 102 ? 0.223 -12.825 -9.230 1.00 90.38 102 ASN A C 1
ATOM 783 O O . ASN A 1 102 ? 0.327 -13.796 -8.486 1.00 90.38 102 ASN A O 1
ATOM 787 N N . GLU A 1 103 ? 1.226 -11.979 -9.484 1.00 89.12 103 GLU A N 1
ATOM 788 C CA . GLU A 1 103 ? 2.611 -12.161 -9.023 1.00 89.12 103 GLU A CA 1
ATOM 789 C C . GLU A 1 103 ? 2.908 -11.381 -7.732 1.00 89.12 103 GLU A C 1
ATOM 791 O O . GLU A 1 103 ? 2.907 -11.964 -6.647 1.00 89.12 103 GLU A O 1
ATOM 796 N N . ASP A 1 104 ? 3.084 -10.057 -7.836 1.00 91.81 104 ASP A N 1
ATOM 797 C CA . ASP A 1 104 ? 3.303 -9.187 -6.678 1.00 91.81 104 ASP A CA 1
ATOM 798 C C . ASP A 1 104 ? 2.074 -8.333 -6.432 1.00 91.81 104 ASP A C 1
ATOM 800 O O . ASP A 1 104 ? 1.475 -7.771 -7.354 1.00 91.81 104 ASP A O 1
ATOM 804 N N . PHE A 1 105 ? 1.695 -8.208 -5.169 1.00 94.62 105 PHE A N 1
ATOM 805 C CA . PHE A 1 105 ? 0.514 -7.450 -4.816 1.00 94.62 105 PHE A CA 1
ATOM 806 C C . PHE A 1 105 ? 0.483 -7.042 -3.355 1.00 94.62 105 PHE A C 1
ATOM 808 O O . PHE A 1 105 ? 1.084 -7.646 -2.467 1.00 94.62 105 PHE A O 1
ATOM 815 N N . MET A 1 106 ? -0.323 -6.021 -3.107 1.00 97.06 106 MET A N 1
ATOM 816 C CA . MET A 1 106 ? -0.834 -5.690 -1.793 1.00 97.06 106 MET A CA 1
ATOM 817 C C . MET A 1 106 ? -2.290 -6.142 -1.696 1.00 97.06 106 MET A C 1
ATOM 819 O O . MET A 1 106 ? -3.094 -5.833 -2.576 1.00 97.06 106 MET A O 1
ATOM 823 N N . LEU A 1 107 ? -2.639 -6.851 -0.626 1.00 97.56 107 LEU A N 1
ATOM 824 C CA . LEU A 1 107 ? -4.009 -7.245 -0.325 1.00 97.56 107 LEU A CA 1
ATOM 825 C C . LEU A 1 107 ? -4.572 -6.360 0.784 1.00 97.56 107 LEU A C 1
ATOM 827 O O . LEU A 1 107 ? -4.138 -6.461 1.931 1.00 97.56 107 LEU A O 1
ATOM 831 N N . ILE A 1 108 ? -5.561 -5.534 0.448 1.00 97.88 108 ILE A N 1
ATOM 832 C CA . ILE A 1 108 ? -6.340 -4.731 1.397 1.00 97.88 108 ILE A CA 1
ATOM 833 C C . ILE A 1 108 ? -7.769 -5.254 1.341 1.00 97.88 108 ILE A C 1
ATOM 835 O O . ILE A 1 108 ? -8.459 -5.037 0.350 1.00 97.88 108 ILE A O 1
ATOM 839 N N . ALA A 1 109 ? -8.217 -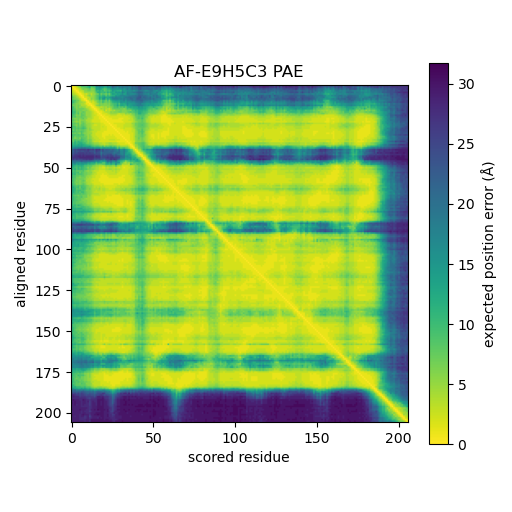5.930 2.399 1.00 96.69 109 ALA A N 1
ATOM 840 C CA . ALA A 1 109 ? -9.546 -6.530 2.425 1.00 96.69 109 ALA A CA 1
ATOM 841 C C . ALA A 1 109 ? -10.634 -5.473 2.187 1.00 96.69 109 ALA A C 1
ATOM 843 O O . ALA A 1 109 ? -10.727 -4.489 2.926 1.00 96.69 109 ALA A O 1
ATOM 844 N N . ASN A 1 110 ? -11.463 -5.694 1.172 1.00 96.31 110 ASN A N 1
ATOM 845 C CA . ASN A 1 110 ? -12.564 -4.838 0.755 1.00 96.31 110 ASN A CA 1
ATOM 846 C C . ASN A 1 110 ? -12.157 -3.366 0.543 1.00 96.31 110 ASN A C 1
ATOM 848 O O . ASN A 1 110 ? -12.906 -2.448 0.894 1.00 96.31 110 ASN A O 1
ATOM 852 N N . GLY A 1 111 ? -10.955 -3.133 0.009 1.00 97.75 111 GLY A N 1
ATOM 853 C CA . GLY A 1 111 ? -10.395 -1.804 -0.215 1.00 97.75 111 GLY A CA 1
ATOM 854 C C . GLY A 1 111 ? -11.242 -0.975 -1.182 1.00 97.75 111 GLY A C 1
ATOM 855 O O . GLY A 1 111 ? -11.468 -1.381 -2.316 1.00 97.75 111 GLY A O 1
ATOM 856 N N . TYR A 1 112 ? -11.702 0.202 -0.761 1.00 97.69 112 TYR A N 1
ATOM 857 C CA . TYR A 1 112 ? -12.566 1.077 -1.556 1.00 97.69 112 TYR A CA 1
ATOM 858 C C . TYR A 1 112 ? -11.995 2.477 -1.746 1.00 97.69 112 TYR A C 1
ATOM 860 O O . TYR A 1 112 ? -11.280 2.984 -0.881 1.00 97.69 112 TYR A O 1
ATOM 868 N N . ASP A 1 113 ? -12.358 3.140 -2.846 1.00 97.75 113 ASP A N 1
ATOM 869 C CA . ASP A 1 113 ? -12.021 4.552 -3.040 1.00 97.75 113 ASP A CA 1
ATOM 870 C C . ASP A 1 113 ? -12.767 5.403 -2.002 1.00 97.75 113 ASP A C 1
ATOM 872 O O . ASP A 1 113 ? -14.001 5.388 -1.924 1.00 97.75 113 ASP A O 1
ATOM 876 N N . LYS A 1 114 ? -12.019 6.181 -1.212 1.00 96.38 114 LYS A N 1
ATOM 877 C CA . LYS A 1 114 ? -12.555 7.092 -0.194 1.00 96.38 114 LYS A CA 1
ATOM 878 C C . LYS A 1 114 ? -13.683 7.994 -0.710 1.00 96.38 114 LYS A C 1
ATOM 880 O O . LYS A 1 114 ? -14.622 8.275 0.038 1.00 96.38 114 LYS A O 1
ATOM 885 N N . PHE A 1 115 ? -13.587 8.452 -1.953 1.00 94.81 115 PHE A N 1
ATOM 886 C CA . PHE A 1 115 ? -14.525 9.372 -2.591 1.00 94.81 115 PHE A CA 1
ATOM 887 C C . PHE A 1 115 ? -15.595 8.652 -3.423 1.00 94.81 115 PHE A C 1
ATOM 889 O O . PHE A 1 115 ? -16.610 9.260 -3.760 1.00 94.81 115 PHE A O 1
ATOM 896 N N . ASN A 1 116 ? -15.417 7.358 -3.705 1.00 94.69 116 ASN A N 1
ATOM 897 C CA . ASN A 1 116 ? -16.386 6.531 -4.416 1.00 94.69 116 ASN A CA 1
ATOM 898 C C . ASN A 1 116 ? -16.424 5.098 -3.858 1.00 94.69 116 ASN A C 1
ATOM 900 O O . ASN A 1 116 ? -15.831 4.172 -4.406 1.00 94.69 116 ASN A O 1
ATOM 904 N N . LYS A 1 117 ? -17.203 4.891 -2.789 1.00 91.56 117 LYS A N 1
ATOM 905 C CA . LYS A 1 117 ? -17.308 3.591 -2.099 1.00 91.56 117 LYS A CA 1
ATOM 906 C C . LYS A 1 117 ? -17.847 2.437 -2.956 1.00 91.56 117 LYS A C 1
ATOM 908 O O . LYS A 1 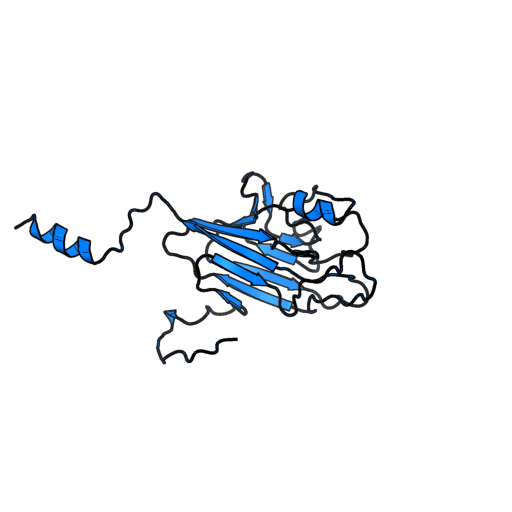117 ? -17.806 1.294 -2.500 1.00 91.56 117 LYS A O 1
ATOM 913 N N . GLY A 1 118 ? -18.404 2.725 -4.135 1.00 93.00 118 GLY A N 1
ATOM 914 C CA . GLY A 1 118 ? -18.835 1.708 -5.096 1.00 93.00 118 GLY A CA 1
ATOM 915 C C . GLY A 1 118 ? -17.666 1.053 -5.838 1.00 93.00 118 GLY A C 1
ATOM 916 O O . GLY A 1 118 ? -17.810 -0.061 -6.329 1.00 93.00 118 GLY A O 1
ATOM 917 N N . GLN A 1 119 ? -16.504 1.711 -5.892 1.00 95.31 119 GLN A N 1
ATOM 918 C CA . GLN A 1 119 ? -15.281 1.147 -6.457 1.00 95.31 119 GLN A CA 1
ATOM 919 C C . GLN A 1 119 ? -14.502 0.431 -5.362 1.00 95.31 119 GLN A C 1
ATOM 921 O O . GLN A 1 119 ? -13.994 1.068 -4.439 1.00 95.31 119 GLN A O 1
ATOM 926 N N . ARG A 1 120 ? -14.434 -0.897 -5.471 1.00 95.62 120 ARG A N 1
ATOM 927 C CA . ARG A 1 120 ? -13.836 -1.801 -4.488 1.00 95.62 120 ARG A CA 1
ATOM 928 C C . ARG A 1 120 ? -12.918 -2.809 -5.157 1.00 95.62 120 ARG A C 1
ATOM 930 O O . ARG A 1 120 ? -13.207 -3.264 -6.261 1.00 95.62 120 ARG A O 1
ATOM 937 N N . ASN A 1 121 ? -11.842 -3.164 -4.471 1.00 96.44 121 ASN A N 1
ATOM 938 C CA . ASN A 1 121 ? -10.993 -4.290 -4.813 1.00 96.44 121 ASN A CA 1
ATOM 939 C C . ASN A 1 121 ? -10.252 -4.803 -3.575 1.00 96.44 121 ASN A C 1
ATOM 941 O O . ASN A 1 121 ? -10.082 -4.074 -2.602 1.00 96.44 121 ASN A O 1
ATOM 945 N N . ASP A 1 122 ? -9.775 -6.039 -3.640 1.00 95.06 122 ASP A N 1
ATOM 946 C CA . ASP A 1 122 ? -9.014 -6.653 -2.554 1.00 95.06 122 ASP A CA 1
ATOM 947 C C . ASP A 1 122 ? -7.518 -6.671 -2.836 1.00 95.06 122 ASP A C 1
ATOM 949 O O . ASP A 1 122 ? -6.720 -6.737 -1.906 1.00 95.06 122 ASP A O 1
ATOM 953 N N . ARG A 1 123 ? -7.126 -6.620 -4.112 1.00 95.25 123 ARG A N 1
ATOM 954 C CA . ARG A 1 123 ? -5.745 -6.816 -4.543 1.00 95.25 123 ARG A CA 1
ATOM 955 C C . ARG A 1 123 ? -5.287 -5.666 -5.429 1.00 95.25 123 ARG A C 1
ATOM 957 O O . ARG A 1 123 ? -6.015 -5.296 -6.343 1.00 95.25 123 ARG A O 1
ATOM 964 N N . PHE A 1 124 ? -4.097 -5.135 -5.154 1.00 95.94 124 PHE A N 1
ATOM 965 C CA . PHE A 1 124 ? -3.555 -3.921 -5.767 1.00 95.94 124 PHE A CA 1
ATOM 966 C C . PHE A 1 124 ? -2.095 -4.118 -6.189 1.00 95.94 124 PHE A C 1
ATOM 968 O O . PHE A 1 124 ? -1.285 -4.621 -5.409 1.00 95.94 124 PHE A O 1
ATOM 975 N N . CYS A 1 125 ? -1.755 -3.672 -7.392 1.00 93.56 125 CYS A N 1
ATOM 976 C CA . CYS A 1 125 ? -0.411 -3.660 -7.966 1.00 93.56 125 CYS A CA 1
ATOM 977 C C . CYS A 1 125 ? -0.316 -2.579 -9.068 1.00 93.56 125 CYS A C 1
ATOM 979 O O . CYS A 1 125 ? -1.215 -1.750 -9.231 1.00 93.56 125 CYS A O 1
ATOM 981 N N . GLY A 1 126 ? 0.788 -2.544 -9.808 1.00 90.88 126 GLY A N 1
ATOM 982 C CA . GLY A 1 126 ? 1.158 -1.480 -10.729 1.00 90.88 126 GLY A CA 1
ATOM 983 C C . GLY A 1 126 ? 1.719 -0.253 -10.009 1.00 90.88 126 GLY A C 1
ATOM 984 O O . GLY A 1 126 ? 2.258 -0.324 -8.902 1.00 90.88 126 GLY A O 1
ATOM 985 N N . THR A 1 127 ? 1.583 0.905 -10.652 1.00 90.38 127 THR A N 1
ATOM 986 C CA . THR A 1 127 ? 2.125 2.181 -10.155 1.00 90.38 127 THR A CA 1
ATOM 987 C C . THR A 1 127 ? 1.046 3.179 -9.749 1.00 90.38 127 THR A C 1
ATOM 989 O O . THR A 1 127 ? 1.353 4.206 -9.152 1.00 90.38 127 THR A O 1
ATOM 992 N N . ILE A 1 128 ? -0.218 2.915 -10.094 1.00 92.25 128 ILE A N 1
ATOM 993 C CA . ILE A 1 128 ? -1.359 3.754 -9.719 1.00 92.25 128 ILE A CA 1
ATOM 994 C C . ILE A 1 128 ? -2.133 3.050 -8.603 1.00 92.25 128 ILE A C 1
ATOM 996 O O . ILE A 1 128 ? -2.699 1.981 -8.812 1.00 92.25 128 ILE A O 1
ATOM 1000 N N . PHE A 1 129 ? -2.198 3.665 -7.424 1.00 95.31 129 PHE A N 1
ATOM 1001 C CA . PHE A 1 129 ? -2.912 3.102 -6.277 1.00 95.31 129 PHE A CA 1
ATOM 1002 C C . PHE A 1 129 ? -4.400 3.474 -6.338 1.00 95.31 129 PHE A C 1
ATOM 1004 O O . PHE A 1 129 ? -4.806 4.534 -5.858 1.00 95.31 129 PHE A O 1
ATOM 1011 N N . ASN A 1 130 ? -5.210 2.643 -6.999 1.00 96.00 130 ASN A N 1
ATOM 1012 C CA . ASN A 1 130 ? -6.628 2.905 -7.272 1.00 96.00 130 ASN A CA 1
ATOM 1013 C C . ASN A 1 130 ? -7.417 1.578 -7.346 1.00 96.00 130 ASN A C 1
ATOM 1015 O O . ASN A 1 130 ? -6.874 0.626 -7.900 1.00 96.00 130 ASN A O 1
ATOM 1019 N N . PRO A 1 131 ? -8.666 1.464 -6.836 1.00 96.12 131 PRO A N 1
ATOM 1020 C CA . PRO A 1 131 ? -9.413 0.207 -6.926 1.00 96.12 131 PRO A CA 1
ATOM 1021 C C . PRO A 1 131 ? -10.048 -0.015 -8.307 1.00 96.12 131 PRO A C 1
ATOM 1023 O O . PRO A 1 131 ? -10.535 -1.109 -8.592 1.00 96.12 131 PRO A O 1
ATOM 1026 N N . ASN A 1 132 ? -10.051 0.998 -9.178 1.00 94.19 132 ASN A N 1
ATOM 1027 C CA . ASN A 1 132 ? -10.475 0.888 -10.567 1.00 94.19 132 ASN A CA 1
ATOM 1028 C C . ASN A 1 132 ? -9.275 0.565 -11.475 1.00 94.19 132 ASN A C 1
ATOM 1030 O O . ASN A 1 132 ? -8.496 1.452 -11.823 1.00 94.19 132 ASN A O 1
ATOM 1034 N N . GLY A 1 133 ? -9.182 -0.687 -11.929 1.00 88.62 133 GLY A N 1
ATOM 1035 C CA . GLY A 1 133 ? -8.120 -1.159 -12.832 1.00 88.62 133 GLY A CA 1
ATOM 1036 C C . GLY A 1 133 ? -8.083 -0.488 -14.209 1.00 88.62 133 GLY A C 1
ATOM 1037 O O . GLY A 1 133 ? -7.102 -0.603 -14.935 1.00 88.62 133 GLY A O 1
ATOM 1038 N N . ASN A 1 134 ? -9.125 0.261 -14.584 1.00 90.19 134 ASN A N 1
ATOM 1039 C CA . ASN A 1 134 ? -9.154 0.974 -15.863 1.00 90.19 134 ASN A CA 1
ATOM 1040 C C . ASN A 1 134 ? -8.394 2.310 -15.832 1.00 90.19 134 ASN A C 1
ATOM 1042 O O . ASN A 1 134 ? -8.323 2.993 -16.854 1.00 90.19 134 ASN A O 1
ATOM 1046 N N . VAL A 1 135 ? -7.856 2.724 -14.680 1.00 91.44 135 VAL A N 1
ATOM 1047 C CA . VAL A 1 135 ? -7.118 3.987 -14.562 1.00 91.44 135 VAL A CA 1
ATOM 1048 C C . VAL A 1 135 ? -5.710 3.832 -15.135 1.00 91.44 135 VAL A C 1
ATOM 1050 O O . VAL A 1 135 ? -4.943 2.956 -14.735 1.00 91.44 135 VAL A O 1
ATOM 1053 N N . THR A 1 136 ? -5.360 4.724 -16.064 1.00 90.00 136 THR A N 1
ATOM 1054 C CA . THR A 1 136 ? -4.072 4.728 -16.766 1.00 90.00 136 THR A CA 1
ATOM 1055 C C . THR A 1 136 ? -3.469 6.126 -16.817 1.00 90.00 136 THR A C 1
ATOM 1057 O O . THR A 1 136 ? -4.202 7.099 -16.985 1.00 90.00 136 THR A O 1
ATOM 1060 N N . ALA A 1 137 ? -2.143 6.226 -16.775 1.00 85.62 137 ALA A N 1
ATOM 1061 C CA . ALA A 1 137 ? -1.399 7.463 -16.981 1.00 85.62 137 ALA A CA 1
ATOM 1062 C C . ALA A 1 137 ? -0.265 7.257 -17.996 1.00 85.62 137 ALA A C 1
ATOM 1064 O O . ALA A 1 137 ? 0.374 6.206 -18.035 1.00 85.62 137 ALA A O 1
ATOM 1065 N N . ASN A 1 138 ? 0.010 8.283 -18.804 1.00 81.56 138 ASN A N 1
ATOM 1066 C CA . ASN A 1 138 ? 1.067 8.235 -19.822 1.00 81.56 138 ASN A CA 1
ATOM 1067 C C . ASN A 1 138 ? 2.380 8.870 -19.340 1.00 81.56 138 ASN A C 1
ATOM 1069 O O . ASN A 1 138 ? 3.428 8.637 -19.932 1.00 81.56 138 ASN A O 1
ATOM 1073 N N . HIS A 1 139 ? 2.330 9.642 -18.251 1.00 77.50 139 HIS A N 1
ATOM 1074 C CA . HIS A 1 139 ? 3.485 10.294 -17.641 1.00 77.50 139 HIS A CA 1
ATOM 1075 C C . HIS A 1 139 ? 3.498 10.088 -16.125 1.00 77.50 139 HIS A C 1
ATOM 1077 O O . HIS A 1 139 ? 2.445 10.044 -15.488 1.00 77.50 139 HIS A O 1
ATOM 1083 N N . ALA A 1 140 ? 4.701 10.011 -15.549 1.00 73.94 140 ALA A N 1
ATOM 1084 C CA . ALA A 1 140 ? 4.904 9.792 -14.119 1.00 73.94 140 ALA A CA 1
ATOM 1085 C C . ALA A 1 140 ? 4.211 10.853 -13.249 1.00 73.94 140 ALA A C 1
ATOM 1087 O O . ALA A 1 140 ? 3.569 10.521 -12.256 1.00 73.94 140 ALA A O 1
ATOM 1088 N N . ASP A 1 141 ? 4.250 12.115 -13.676 1.00 74.56 141 ASP A N 1
ATOM 1089 C CA . ASP A 1 141 ? 3.634 13.237 -12.956 1.00 74.56 141 ASP A CA 1
ATOM 1090 C C . ASP A 1 141 ? 2.101 13.112 -12.848 1.00 74.56 141 ASP A C 1
ATOM 1092 O O . ASP A 1 141 ? 1.479 13.701 -11.966 1.00 74.56 141 ASP A O 1
ATOM 1096 N N . GLN A 1 142 ? 1.477 12.313 -13.720 1.00 84.25 142 GLN A N 1
ATOM 1097 C CA . GLN A 1 142 ? 0.032 12.071 -13.731 1.00 84.25 142 GLN A CA 1
ATOM 1098 C C . GLN A 1 142 ? -0.382 10.884 -12.846 1.00 84.25 142 GLN A C 1
ATOM 1100 O O . GLN A 1 142 ? -1.567 10.721 -12.561 1.00 84.25 142 GLN A O 1
ATOM 1105 N N . ILE A 1 143 ? 0.563 10.071 -12.366 1.00 85.81 143 ILE A N 1
ATOM 1106 C CA . ILE A 1 143 ? 0.277 8.916 -11.496 1.00 85.81 143 ILE A CA 1
ATOM 1107 C C . ILE A 1 143 ? -0.353 9.364 -10.179 1.00 85.81 143 ILE A C 1
ATOM 1109 O O . ILE A 1 143 ? -1.278 8.718 -9.685 1.00 85.81 143 ILE A O 1
ATOM 1113 N N . ALA A 1 144 ? 0.107 10.493 -9.633 1.00 86.06 144 ALA A N 1
ATOM 1114 C CA . ALA A 1 144 ? -0.471 11.080 -8.430 1.00 86.06 144 ALA A CA 1
ATOM 1115 C C . ALA A 1 144 ? -1.946 11.467 -8.631 1.00 86.06 144 ALA A C 1
ATOM 1117 O O . ALA A 1 144 ? -2.736 11.314 -7.708 1.00 86.06 144 ALA A O 1
ATOM 1118 N N . ALA A 1 145 ? -2.323 11.916 -9.834 1.00 87.88 145 ALA A N 1
ATOM 1119 C CA . ALA A 1 145 ? -3.708 12.247 -10.172 1.00 87.88 145 ALA A CA 1
ATOM 1120 C C . ALA A 1 145 ? -4.576 11.003 -10.434 1.00 87.88 145 ALA A C 1
ATOM 1122 O O . ALA A 1 145 ? -5.781 11.043 -10.205 1.00 87.88 145 ALA A O 1
ATOM 1123 N N . GLY A 1 146 ? -3.980 9.905 -10.913 1.00 91.81 146 GLY A N 1
ATOM 1124 C CA . GLY A 1 146 ? -4.675 8.624 -11.070 1.00 91.81 146 GLY A CA 1
ATOM 1125 C C . GLY A 1 146 ? -4.831 7.847 -9.759 1.00 91.81 146 GLY A C 1
ATOM 1126 O O . GLY A 1 146 ? -5.746 7.036 -9.625 1.00 91.81 146 GLY A O 1
ATOM 1127 N N . SER A 1 147 ? -3.941 8.069 -8.791 1.00 94.56 147 SER A N 1
ATOM 1128 C CA . SER A 1 147 ? -3.983 7.394 -7.493 1.00 94.56 147 SER A CA 1
ATOM 1129 C C . SER A 1 147 ? -4.984 8.066 -6.557 1.00 94.56 147 SER A C 1
ATOM 1131 O O . SER A 1 147 ? -5.185 9.276 -6.599 1.00 94.56 147 SER A O 1
ATOM 1133 N N . THR A 1 148 ? -5.596 7.280 -5.679 1.00 96.69 148 THR A N 1
ATOM 1134 C CA . THR A 1 148 ? -6.599 7.749 -4.717 1.00 96.69 148 THR A CA 1
ATOM 1135 C C . THR A 1 148 ? -6.251 7.286 -3.303 1.00 96.69 148 THR A C 1
ATOM 1137 O O . THR A 1 148 ? -5.220 6.658 -3.057 1.00 96.69 148 THR A O 1
ATOM 1140 N N . THR A 1 149 ? -7.101 7.630 -2.341 1.00 97.94 149 THR A N 1
ATOM 1141 C CA . THR A 1 149 ? -7.032 7.074 -0.989 1.00 97.94 149 THR A CA 1
ATOM 1142 C C . THR A 1 149 ? -7.897 5.827 -0.911 1.00 97.94 149 THR A C 1
ATOM 1144 O O . THR A 1 149 ? -9.108 5.907 -1.120 1.00 97.94 149 THR A O 1
ATOM 1147 N N . ILE A 1 150 ? -7.287 4.697 -0.565 1.00 98.31 150 ILE A N 1
ATOM 1148 C CA . ILE A 1 150 ? -7.988 3.424 -0.390 1.00 98.31 150 ILE A CA 1
ATOM 1149 C C . ILE A 1 150 ? -8.334 3.253 1.077 1.00 98.31 150 ILE A C 1
ATOM 1151 O O . ILE A 1 150 ? -7.454 3.327 1.929 1.00 98.31 150 ILE A O 1
ATOM 1155 N N . CYS A 1 151 ? -9.597 3.008 1.388 1.00 98.31 151 CYS A N 1
ATOM 1156 C CA . CYS A 1 151 ? -10.043 2.723 2.742 1.00 98.31 151 CYS A CA 1
ATOM 1157 C C . CYS A 1 151 ? -10.519 1.277 2.878 1.00 98.31 151 CYS A C 1
ATOM 1159 O O . CYS A 1 151 ? -10.983 0.683 1.914 1.00 98.31 151 CYS A O 1
ATOM 1161 N N . SER A 1 152 ? -10.446 0.728 4.085 1.00 97.69 152 SER A N 1
ATOM 1162 C CA . SER A 1 152 ? -11.051 -0.550 4.450 1.00 97.69 152 SER A CA 1
ATOM 1163 C C . SER A 1 152 ? -11.808 -0.404 5.762 1.00 97.69 152 SER A C 1
ATOM 1165 O O . SER A 1 152 ? -11.340 0.232 6.709 1.00 97.69 152 SER A O 1
ATOM 1167 N N . ASP A 1 153 ? -13.001 -0.983 5.801 1.00 96.12 153 ASP A N 1
ATOM 1168 C CA . ASP A 1 153 ? -13.864 -1.104 6.973 1.00 96.12 153 ASP A CA 1
ATOM 1169 C C . ASP A 1 153 ? -13.763 -2.492 7.636 1.00 96.12 153 ASP A C 1
ATOM 1171 O O . ASP A 1 153 ? -14.442 -2.758 8.629 1.00 96.12 153 ASP A O 1
ATOM 1175 N N . ILE A 1 154 ? -12.878 -3.362 7.136 1.00 95.94 154 ILE A N 1
ATOM 1176 C CA . ILE A 1 154 ? -12.681 -4.719 7.647 1.00 95.94 154 ILE A CA 1
ATOM 1177 C C . ILE A 1 154 ? -11.657 -4.705 8.781 1.00 95.94 154 ILE A C 1
ATOM 1179 O O . ILE A 1 154 ? -10.519 -4.273 8.606 1.00 95.94 154 ILE A O 1
ATOM 1183 N N . LYS A 1 155 ? -12.065 -5.198 9.954 1.00 92.88 155 LYS A N 1
ATOM 1184 C CA . LYS A 1 155 ? -11.167 -5.452 11.088 1.00 92.88 155 LYS A CA 1
ATOM 1185 C C . LYS A 1 155 ? -10.748 -6.935 11.120 1.00 92.88 155 LYS A C 1
ATOM 1187 O O . LYS A 1 155 ? -11.578 -7.778 10.780 1.00 92.88 155 LYS A O 1
ATOM 1192 N N . PRO A 1 156 ? -9.529 -7.270 11.590 1.00 93.25 156 PRO A N 1
ATOM 1193 C CA . PRO A 1 156 ? -8.478 -6.350 12.039 1.00 93.25 156 PRO A CA 1
ATOM 1194 C C . PRO A 1 156 ? -7.922 -5.505 10.885 1.00 93.25 156 PRO A C 1
ATOM 1196 O O . PRO A 1 156 ? -7.907 -5.945 9.740 1.00 93.25 156 PRO A O 1
ATOM 1199 N N . PHE A 1 157 ? -7.486 -4.277 11.184 1.00 96.44 157 PHE A N 1
ATOM 1200 C CA . PHE A 1 157 ? -6.880 -3.416 10.172 1.00 96.44 157 PHE A CA 1
ATOM 1201 C C . PHE A 1 157 ? -5.492 -3.937 9.830 1.00 96.44 157 PHE A C 1
ATOM 1203 O O . PHE A 1 157 ? -4.550 -3.823 10.617 1.00 96.44 157 PHE A O 1
ATOM 1210 N N . GLN A 1 158 ? -5.380 -4.504 8.638 1.00 95.94 158 GLN A N 1
ATOM 1211 C CA . GLN A 1 158 ? -4.141 -5.053 8.126 1.00 95.94 158 GLN A CA 1
ATOM 1212 C C . GLN A 1 158 ? -4.140 -5.030 6.603 1.00 95.94 158 GLN A C 1
ATOM 1214 O O . GLN A 1 158 ? -5.196 -5.009 5.968 1.00 95.94 158 GLN A O 1
ATOM 1219 N N . PHE A 1 159 ? -2.950 -5.105 6.027 1.00 95.50 159 PHE A N 1
ATOM 1220 C CA . PHE A 1 159 ? -2.804 -5.536 4.646 1.00 95.50 159 PHE A CA 1
ATOM 1221 C C . PHE A 1 159 ? -1.644 -6.515 4.512 1.00 95.50 159 PHE A C 1
ATOM 1223 O O . PHE A 1 159 ? -0.674 -6.464 5.274 1.00 95.50 159 PHE A O 1
ATOM 1230 N N . HIS A 1 160 ? -1.776 -7.426 3.555 1.00 97.31 160 HIS A N 1
ATOM 1231 C CA .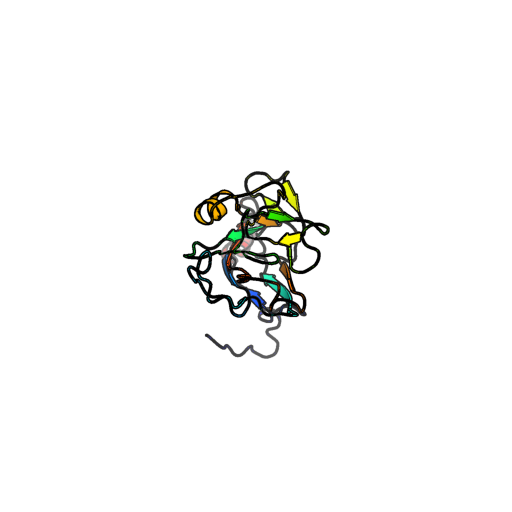 HIS A 1 160 ? -0.758 -8.419 3.235 1.00 97.31 160 HIS A CA 1
ATOM 1232 C C . HIS A 1 160 ? 0.062 -7.935 2.044 1.00 97.31 160 HIS A C 1
ATOM 1234 O O . HIS A 1 160 ? -0.500 -7.395 1.091 1.00 97.31 160 HIS A O 1
ATOM 1240 N N . TYR A 1 161 ? 1.376 -8.108 2.099 1.00 97.25 161 TYR A N 1
ATOM 1241 C CA . TYR A 1 161 ? 2.273 -7.769 1.004 1.00 97.25 161 TYR A CA 1
ATOM 1242 C C . TYR A 1 161 ? 2.970 -9.030 0.506 1.00 97.25 161 TYR A C 1
ATOM 1244 O O . TYR A 1 161 ? 3.621 -9.729 1.288 1.00 97.25 161 TYR A O 1
ATOM 1252 N N . THR A 1 162 ? 2.800 -9.291 -0.788 1.00 95.44 162 THR A N 1
ATOM 1253 C CA . THR A 1 162 ? 3.320 -10.460 -1.491 1.00 95.44 162 THR A CA 1
ATOM 1254 C C . THR A 1 162 ? 4.220 -10.016 -2.625 1.00 95.44 162 THR A C 1
ATOM 1256 O O . THR A 1 162 ? 3.837 -9.149 -3.414 1.00 95.44 162 THR A O 1
ATOM 1259 N N . THR A 1 163 ? 5.385 -10.645 -2.719 1.00 93.38 163 THR A N 1
ATOM 1260 C CA . THR A 1 163 ? 6.293 -10.519 -3.853 1.00 93.38 163 THR A CA 1
ATOM 1261 C C . THR A 1 163 ? 6.865 -11.883 -4.236 1.00 93.38 163 THR A C 1
ATOM 1263 O O . THR A 1 163 ? 7.084 -12.734 -3.364 1.00 93.38 163 THR A O 1
ATOM 1266 N N . ASN A 1 164 ? 7.062 -12.133 -5.530 1.00 89.94 164 ASN A N 1
ATOM 1267 C CA . ASN A 1 164 ? 7.611 -13.394 -6.029 1.00 89.94 164 ASN A CA 1
ATOM 1268 C C . ASN A 1 164 ? 9.157 -13.378 -6.006 1.00 89.94 164 ASN A C 1
ATOM 1270 O O . ASN A 1 164 ? 9.761 -12.594 -5.289 1.00 89.94 164 ASN A O 1
ATOM 1274 N N . MET A 1 165 ? 9.833 -14.321 -6.670 1.00 87.50 165 MET A N 1
ATOM 1275 C CA . MET A 1 165 ? 11.307 -14.398 -6.645 1.00 87.50 165 MET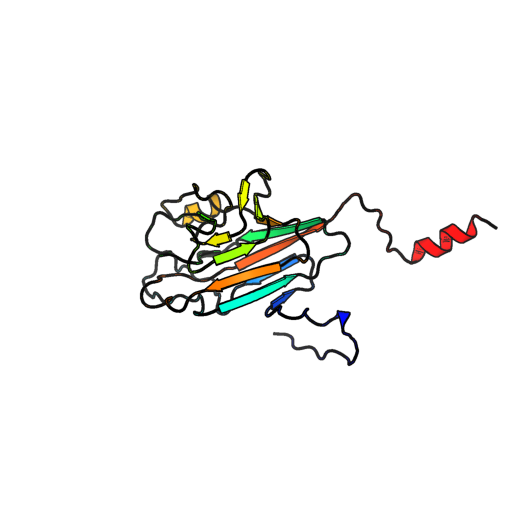 A CA 1
ATOM 1276 C C . MET A 1 165 ? 12.003 -13.590 -7.759 1.00 87.50 165 MET A C 1
ATOM 1278 O O . MET A 1 165 ? 13.232 -13.633 -7.841 1.00 87.50 165 MET A O 1
ATOM 1282 N N . ASN A 1 166 ? 11.259 -12.948 -8.663 1.00 79.19 166 ASN A N 1
ATOM 1283 C CA . ASN A 1 166 ? 11.740 -12.559 -9.992 1.00 79.19 166 ASN A CA 1
ATOM 1284 C C . ASN A 1 166 ? 11.870 -11.041 -10.214 1.00 79.19 166 ASN A C 1
ATOM 1286 O O . ASN A 1 166 ? 11.739 -10.541 -11.331 1.00 79.19 166 ASN A O 1
ATOM 1290 N N . GLU A 1 167 ? 12.225 -10.315 -9.164 1.00 76.25 167 GLU A N 1
ATOM 1291 C CA . GLU A 1 167 ? 12.381 -8.865 -9.189 1.00 76.25 167 GLU A CA 1
ATOM 1292 C C . GLU A 1 167 ? 13.534 -8.451 -10.101 1.00 76.25 167 GLU A C 1
ATOM 1294 O O . GLU A 1 167 ? 13.501 -7.401 -10.731 1.00 76.25 167 GLU A O 1
ATOM 1299 N N . LEU A 1 168 ? 14.569 -9.285 -10.210 1.00 68.56 168 LEU A N 1
ATOM 1300 C CA . LEU A 1 168 ? 15.676 -9.086 -11.138 1.00 68.56 168 LEU A CA 1
ATOM 1301 C C . LEU A 1 168 ? 15.858 -10.324 -12.018 1.00 68.56 168 LEU A C 1
ATOM 1303 O O . LEU A 1 168 ? 15.897 -11.431 -11.483 1.00 68.56 168 LEU A O 1
ATOM 1307 N N . PRO A 1 169 ? 16.063 -10.166 -13.343 1.00 63.22 169 PRO A N 1
ATOM 1308 C CA . PRO A 1 169 ? 16.210 -8.920 -14.116 1.00 63.22 169 PRO A CA 1
ATOM 1309 C C . PRO A 1 169 ? 14.902 -8.398 -14.748 1.00 63.22 169 PRO A C 1
ATOM 1311 O O . PRO A 1 169 ? 14.953 -7.458 -15.543 1.00 63.22 169 PRO A O 1
ATOM 1314 N N . VAL A 1 170 ? 13.769 -9.060 -14.494 1.00 63.94 170 VAL A N 1
ATOM 1315 C CA . VAL A 1 170 ? 12.522 -8.875 -15.255 1.00 63.94 170 VAL A CA 1
ATOM 1316 C C . VAL A 1 170 ? 11.738 -7.652 -14.789 1.00 63.94 170 VAL A C 1
ATOM 1318 O O . VAL A 1 170 ? 11.277 -6.877 -15.634 1.00 63.94 170 VAL A O 1
ATOM 1321 N N . ASP A 1 171 ? 11.647 -7.433 -13.478 1.00 70.06 171 ASP A N 1
ATOM 1322 C CA . ASP A 1 171 ? 10.993 -6.248 -12.941 1.00 70.06 171 ASP A CA 1
ATOM 1323 C C . ASP A 1 171 ? 11.948 -5.063 -12.868 1.00 70.06 171 ASP A C 1
ATOM 1325 O O . ASP A 1 171 ? 13.117 -5.144 -12.485 1.00 70.06 171 ASP A O 1
ATOM 1329 N N . VAL A 1 172 ? 11.438 -3.903 -13.265 1.00 68.62 172 VAL A N 1
ATOM 1330 C CA . VAL A 1 172 ? 12.246 -2.694 -13.350 1.00 68.62 172 VAL A CA 1
ATOM 1331 C C . VAL A 1 172 ? 11.531 -1.566 -12.628 1.00 68.62 172 VAL A C 1
ATOM 1333 O O . VAL A 1 172 ? 10.395 -1.232 -12.947 1.00 68.62 172 VAL A O 1
ATOM 1336 N N . ALA A 1 173 ? 12.237 -0.967 -11.665 1.00 70.56 173 ALA A N 1
ATOM 1337 C CA . ALA A 1 173 ? 11.777 0.145 -10.828 1.00 70.56 173 ALA A CA 1
ATOM 1338 C C . ALA A 1 173 ? 10.552 -0.134 -9.934 1.00 70.56 173 ALA A C 1
ATOM 1340 O O . ALA A 1 173 ? 9.864 0.803 -9.509 1.00 70.56 173 ALA A O 1
ATOM 1341 N N . ASN A 1 174 ? 10.342 -1.396 -9.554 1.00 81.75 174 ASN A N 1
ATOM 1342 C CA . ASN A 1 174 ? 9.497 -1.737 -8.410 1.00 81.75 174 ASN A CA 1
ATOM 1343 C C . ASN A 1 174 ? 10.193 -1.280 -7.127 1.00 81.75 174 ASN A C 1
ATOM 1345 O O . ASN A 1 174 ? 11.210 -1.829 -6.696 1.00 81.75 174 ASN A O 1
ATOM 1349 N N . ASN A 1 175 ? 9.678 -0.201 -6.544 1.00 83.31 175 ASN A N 1
ATOM 1350 C CA . ASN A 1 175 ? 10.252 0.421 -5.351 1.00 83.31 175 ASN A CA 1
ATOM 1351 C C . ASN A 1 175 ? 9.521 -0.003 -4.071 1.00 83.31 175 ASN A C 1
ATOM 1353 O O . ASN A 1 175 ? 9.935 0.388 -2.979 1.00 83.31 175 ASN A O 1
ATOM 1357 N N . GLY A 1 176 ? 8.449 -0.789 -4.201 1.00 90.69 176 GLY A N 1
ATOM 1358 C CA . GLY A 1 176 ? 7.525 -1.095 -3.123 1.00 90.69 176 GLY A CA 1
ATOM 1359 C C . GLY A 1 176 ? 6.577 0.076 -2.881 1.00 90.69 176 GLY A C 1
ATOM 1360 O O . GLY A 1 176 ? 6.067 0.682 -3.826 1.00 90.69 176 GLY A O 1
ATOM 1361 N N . PHE A 1 177 ? 6.328 0.415 -1.616 1.00 94.06 177 PHE A N 1
ATOM 1362 C CA . PHE A 1 177 ? 5.326 1.426 -1.280 1.00 94.06 177 PHE A CA 1
ATOM 1363 C C . PHE A 1 177 ? 5.686 2.299 -0.071 1.00 94.06 177 P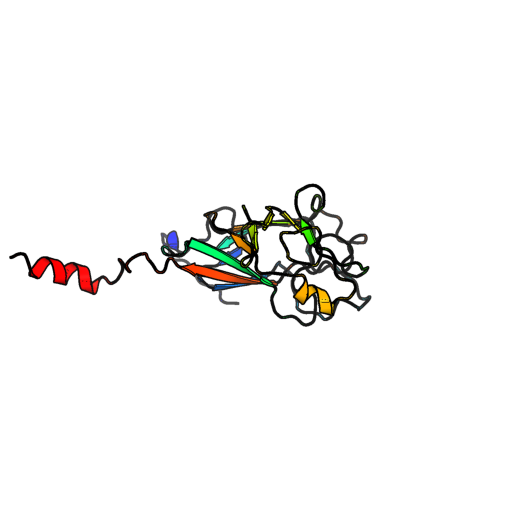HE A C 1
ATOM 1365 O O . PHE A 1 177 ? 6.399 1.888 0.843 1.00 94.06 177 PHE A O 1
ATOM 1372 N N . CYS A 1 178 ? 5.104 3.496 -0.056 1.00 96.06 178 CYS A N 1
ATOM 1373 C CA . CYS A 1 178 ? 4.962 4.406 1.070 1.00 96.06 178 CYS A CA 1
ATOM 1374 C C . CYS A 1 178 ? 3.519 4.900 1.096 1.00 96.06 178 CYS A C 1
ATOM 1376 O O . CYS A 1 178 ? 3.072 5.591 0.176 1.00 96.06 178 CYS A O 1
ATOM 1378 N N . LEU A 1 179 ? 2.803 4.575 2.169 1.00 98.25 179 LEU A N 1
ATOM 1379 C CA . LEU A 1 179 ? 1.427 5.002 2.382 1.00 98.25 179 LEU A CA 1
ATOM 1380 C C . LEU A 1 179 ? 1.330 5.738 3.718 1.00 98.25 179 LEU A C 1
ATOM 1382 O O . LEU A 1 179 ? 1.853 5.288 4.737 1.00 98.25 179 LEU A O 1
ATOM 1386 N N . GLN A 1 180 ? 0.633 6.865 3.730 1.00 98.50 180 GLN A N 1
ATOM 1387 C CA . GLN A 1 180 ? 0.136 7.470 4.951 1.00 98.50 180 GLN A CA 1
ATOM 1388 C C . GLN A 1 180 ? -1.157 6.759 5.341 1.00 98.50 180 GLN A C 1
ATOM 1390 O O . GLN A 1 180 ? -2.116 6.759 4.570 1.00 98.50 180 GLN A O 1
ATOM 1395 N N . TYR A 1 181 ? -1.194 6.168 6.531 1.00 98.50 181 TYR A N 1
ATOM 1396 C CA . TYR A 1 181 ? -2.412 5.578 7.069 1.00 98.50 181 TYR A CA 1
ATOM 1397 C C . TYR A 1 181 ? -3.072 6.535 8.063 1.00 98.50 181 TYR A C 1
ATOM 1399 O O . TYR A 1 181 ? -2.397 7.263 8.796 1.00 98.50 181 TYR A O 1
ATOM 1407 N N . ASN A 1 182 ? -4.400 6.538 8.088 1.00 98.06 182 ASN A N 1
ATOM 1408 C CA . ASN A 1 182 ? -5.196 7.271 9.062 1.00 98.06 182 ASN A CA 1
ATOM 1409 C C . ASN A 1 182 ? -6.515 6.538 9.317 1.00 98.06 182 ASN A C 1
ATOM 1411 O O . ASN A 1 182 ? -7.285 6.290 8.387 1.00 98.06 182 ASN A O 1
ATOM 1415 N N . GLN A 1 183 ? -6.801 6.248 10.581 1.00 97.38 183 GLN A N 1
ATOM 1416 C CA . GLN A 1 183 ? -8.072 5.679 11.008 1.00 97.38 183 GLN A CA 1
ATOM 1417 C C . GLN A 1 183 ? -9.154 6.763 11.050 1.00 97.38 183 GLN A C 1
ATOM 1419 O O . GLN A 1 183 ? -8.947 7.865 11.563 1.00 97.38 183 GLN A O 1
ATOM 1424 N N . GLU A 1 184 ? -10.317 6.472 10.472 1.00 94.94 184 GLU A N 1
ATOM 1425 C CA . GLU A 1 184 ? -11.492 7.327 10.601 1.00 94.94 184 GLU A CA 1
ATOM 1426 C C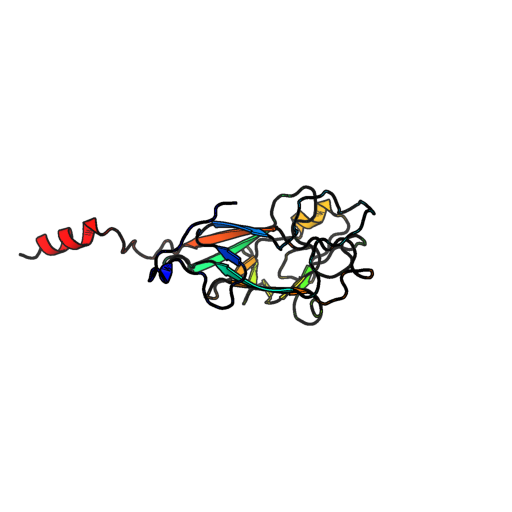 . GLU A 1 184 ? -12.295 6.896 11.822 1.00 94.94 184 GLU A C 1
ATOM 1428 O O . GLU A 1 184 ? -12.716 5.744 11.920 1.00 94.94 184 GLU A O 1
ATOM 1433 N N . MET A 1 185 ? -12.550 7.837 12.727 1.00 93.38 185 MET A N 1
ATOM 1434 C CA . MET A 1 185 ? -13.298 7.574 13.954 1.00 93.38 185 MET A CA 1
ATOM 1435 C C . MET A 1 185 ? -14.812 7.683 13.734 1.00 93.38 185 MET A C 1
ATOM 1437 O O . MET A 1 185 ? -15.297 8.497 12.935 1.00 93.38 185 MET A O 1
ATOM 1441 N N . ASN A 1 186 ? -15.577 6.893 14.481 1.00 86.00 186 ASN A N 1
ATOM 1442 C CA . ASN A 1 186 ? -17.011 7.061 14.663 1.00 86.00 186 ASN A CA 1
ATOM 1443 C C . ASN A 1 186 ? -17.262 8.320 15.491 1.00 86.00 186 ASN A C 1
ATOM 1445 O O . ASN A 1 186 ? -17.172 8.303 16.712 1.00 86.00 186 ASN A O 1
ATOM 1449 N N . LYS A 1 187 ? -17.637 9.412 14.822 1.00 72.38 187 LYS A N 1
ATOM 1450 C CA . LYS A 1 187 ? -18.015 10.671 15.487 1.00 72.38 187 LYS A CA 1
ATOM 1451 C C . LYS A 1 187 ? -19.310 10.572 16.312 1.00 72.38 187 LYS A C 1
ATOM 1453 O O . LYS A 1 187 ? -19.617 11.500 17.047 1.00 72.38 187 LYS A O 1
ATOM 1458 N N . ASN A 1 188 ? -20.051 9.467 16.179 1.00 61.56 188 ASN A N 1
ATOM 1459 C CA . ASN A 1 188 ? -21.354 9.249 16.812 1.00 61.56 188 ASN A CA 1
ATOM 1460 C C . ASN A 1 188 ? -21.314 8.228 17.959 1.00 61.56 188 ASN A C 1
ATOM 1462 O O . ASN A 1 188 ? -22.357 7.963 18.552 1.00 61.56 188 ASN A O 1
ATOM 1466 N N . LEU A 1 189 ? -20.155 7.630 18.267 1.00 52.66 189 LEU A N 1
ATOM 1467 C CA . LEU A 1 189 ? -20.023 6.898 19.523 1.00 52.66 189 LEU A CA 1
ATOM 1468 C C . LEU A 1 189 ? -19.813 7.946 20.622 1.00 52.66 189 LEU A C 1
ATOM 1470 O O . LEU A 1 189 ? -18.862 8.725 20.502 1.00 52.66 189 LEU A O 1
ATOM 1474 N N . PRO A 1 190 ? -20.663 8.010 21.664 1.00 49.09 190 PRO A N 1
ATOM 1475 C CA . PRO A 1 190 ? -20.333 8.817 22.826 1.00 49.09 190 PRO A CA 1
ATOM 1476 C C . PRO A 1 190 ? -18.961 8.366 23.330 1.00 49.09 190 PRO A C 1
ATOM 1478 O O . PRO A 1 190 ? -18.658 7.171 23.335 1.00 49.09 190 PRO A O 1
ATOM 1481 N N . LEU A 1 191 ? -18.117 9.326 23.700 1.00 51.09 191 LEU A N 1
ATOM 1482 C CA . LEU A 1 191 ? -16.848 9.081 24.375 1.00 51.09 191 LEU A CA 1
ATOM 1483 C C . LEU A 1 191 ? -17.151 8.416 25.727 1.00 51.09 191 LEU A C 1
ATOM 1485 O O . LEU A 1 191 ? -17.197 9.081 26.755 1.00 51.09 191 LEU A O 1
ATOM 1489 N N . ILE A 1 192 ? -17.402 7.107 25.747 1.00 49.31 192 ILE A N 1
ATOM 1490 C CA . ILE A 1 192 ? -17.501 6.330 26.987 1.00 49.31 192 ILE A CA 1
ATOM 1491 C C . ILE A 1 192 ? -16.078 5.990 27.421 1.00 49.31 192 ILE A C 1
ATOM 1493 O O . ILE A 1 192 ? -15.740 4.826 27.515 1.00 49.31 192 ILE A O 1
ATOM 1497 N N . LEU A 1 193 ? -15.220 6.995 27.592 1.00 46.22 193 LEU A N 1
ATOM 1498 C CA . LEU A 1 193 ? -13.929 6.895 28.275 1.00 46.22 193 LEU A CA 1
ATOM 1499 C C . LEU A 1 193 ? -13.512 8.306 28.701 1.00 46.22 193 LEU A C 1
ATOM 1501 O O . LEU A 1 193 ? -12.520 8.856 28.234 1.00 46.22 193 LEU A O 1
ATOM 1505 N N . ASP A 1 194 ? -14.295 8.903 29.591 1.00 41.78 194 ASP A N 1
ATOM 1506 C CA . ASP A 1 194 ? -13.739 9.861 30.538 1.00 41.78 194 ASP A CA 1
ATOM 1507 C C . ASP A 1 194 ? -14.093 9.309 31.923 1.00 41.78 194 ASP A C 1
ATOM 1509 O O . ASP A 1 194 ? -15.225 9.442 32.392 1.00 41.78 194 ASP A O 1
ATOM 1513 N N . GLU A 1 195 ? -13.153 8.591 32.552 1.00 49.78 195 GLU A N 1
ATOM 1514 C CA . GLU A 1 195 ? -13.331 7.948 33.871 1.00 49.78 195 GLU A CA 1
ATOM 1515 C C . GLU A 1 195 ? -13.800 8.938 34.955 1.00 49.78 195 GLU A C 1
ATOM 1517 O O . GLU A 1 195 ? -14.328 8.536 35.991 1.00 49.78 195 GLU A O 1
ATOM 1522 N N . LYS A 1 196 ? -13.678 10.246 34.703 1.00 46.62 196 LYS A N 1
ATOM 1523 C CA . LYS A 1 196 ? -14.174 11.309 35.579 1.00 46.62 196 LYS A CA 1
ATOM 1524 C C . LYS A 1 196 ? -15.699 11.453 35.618 1.00 46.62 196 LYS A C 1
ATOM 1526 O O . LYS A 1 196 ? -16.196 12.018 36.586 1.00 46.62 196 LYS A O 1
ATOM 1531 N N . ASN A 1 197 ? -16.440 10.946 34.628 1.00 44.59 197 ASN A N 1
ATOM 1532 C CA . ASN A 1 197 ? -17.898 11.125 34.552 1.00 44.59 197 ASN A CA 1
ATOM 1533 C C . ASN A 1 197 ? -18.730 9.921 35.021 1.00 44.59 197 ASN A C 1
ATOM 1535 O O . ASN A 1 197 ? -19.943 10.042 35.165 1.00 44.59 197 ASN A O 1
ATOM 1539 N N . TYR A 1 198 ? -18.110 8.770 35.293 1.00 44.94 198 TYR A N 1
ATOM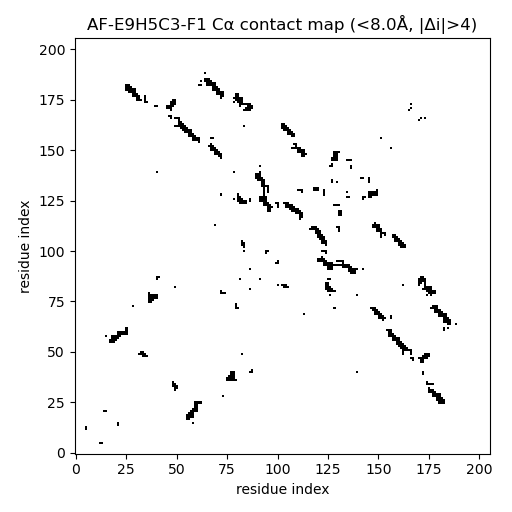 1540 C CA . TYR A 1 198 ? -18.847 7.597 35.781 1.00 44.94 198 TYR A CA 1
ATOM 1541 C C . TYR A 1 198 ? -19.252 7.738 37.261 1.00 44.94 198 TYR A C 1
ATOM 1543 O O . TYR A 1 198 ? -20.343 7.335 37.653 1.00 44.94 198 TYR A O 1
ATOM 1551 N N . TYR A 1 199 ? -18.414 8.381 38.082 1.00 44.78 199 TYR A N 1
ATOM 1552 C CA . TYR A 1 199 ? -18.688 8.571 39.513 1.00 44.78 199 TYR A CA 1
ATOM 1553 C C . TYR A 1 199 ? -19.567 9.789 39.830 1.00 44.78 199 TYR A C 1
ATOM 1555 O O . TYR A 1 199 ? -20.175 9.828 40.897 1.00 44.78 199 TYR A O 1
ATOM 1563 N N . SER A 1 200 ? -19.681 10.763 38.923 1.00 49.94 200 SER A N 1
ATOM 1564 C CA . SER A 1 200 ? -20.572 11.918 39.104 1.00 49.94 200 SER A CA 1
ATOM 1565 C C . SER A 1 200 ? -22.040 11.581 38.827 1.00 49.94 200 SER A C 1
ATOM 1567 O O . SER A 1 200 ? -22.915 12.158 39.461 1.00 49.94 200 SER A O 1
ATOM 1569 N N . GLN A 1 201 ? -22.327 10.601 37.961 1.00 45.34 201 GLN A N 1
ATOM 1570 C CA . GLN A 1 201 ? -23.704 10.177 37.662 1.00 45.34 201 GLN A CA 1
ATOM 1571 C C . GLN A 1 201 ? -24.340 9.294 38.750 1.00 45.34 201 GLN A C 1
ATOM 1573 O O . GLN A 1 201 ? -25.562 9.206 38.827 1.00 45.34 201 GLN A O 1
ATOM 1578 N N . LEU A 1 202 ? -23.544 8.670 39.626 1.00 45.78 202 LEU A N 1
ATOM 1579 C CA . LEU A 1 202 ? -24.056 7.872 40.751 1.00 45.78 202 LEU A CA 1
ATOM 1580 C C . LEU A 1 202 ? -24.350 8.711 42.009 1.00 45.78 202 LEU A C 1
ATOM 1582 O O . LEU A 1 202 ? -24.937 8.195 42.956 1.00 45.78 202 LEU A O 1
ATOM 1586 N N . ALA A 1 203 ? -23.970 9.994 42.023 1.00 47.03 203 ALA A N 1
ATOM 1587 C CA . ALA A 1 203 ? -24.223 10.911 43.137 1.00 47.03 203 ALA A CA 1
ATOM 1588 C C . ALA A 1 203 ? -25.559 11.673 43.022 1.00 47.03 203 ALA A C 1
ATOM 1590 O O . ALA A 1 203 ? -25.958 12.329 43.976 1.00 47.03 203 ALA A O 1
ATOM 1591 N N . GLU A 1 204 ? -26.264 11.572 41.890 1.00 47.31 204 GLU A N 1
ATOM 1592 C CA . GLU A 1 204 ? -27.590 12.187 41.691 1.00 47.31 204 GLU A CA 1
ATOM 1593 C C . GLU A 1 204 ? -28.758 11.211 41.951 1.00 47.31 204 GLU A C 1
ATOM 1595 O O . GLU A 1 204 ? -29.918 11.567 41.760 1.00 47.31 204 GLU A O 1
ATOM 1600 N N . TYR A 1 205 ? -28.466 9.989 42.411 1.00 47.16 205 TYR A N 1
ATOM 1601 C CA . TYR A 1 205 ? -29.456 8.949 42.732 1.00 47.16 205 TYR A CA 1
ATOM 1602 C C . TYR A 1 205 ? -29.378 8.445 44.187 1.00 47.16 205 TYR A C 1
ATOM 1604 O O . TYR A 1 205 ? -29.707 7.290 44.450 1.00 47.16 205 TYR A O 1
ATOM 1612 N N . ASN A 1 206 ? -28.974 9.302 45.132 1.00 41.09 206 ASN A N 1
ATOM 1613 C CA . ASN A 1 206 ? -29.196 9.103 46.573 1.00 41.09 206 ASN A CA 1
ATOM 1614 C C . ASN A 1 206 ? -29.597 10.412 47.253 1.00 41.09 206 ASN A C 1
ATOM 1616 O O . ASN A 1 206 ? -28.840 11.396 47.104 1.00 41.09 206 ASN A O 1
#

Foldseek 3Di:
DDDDDDDPPPVVPDDDPQAPAEAEDQWDKDFDPQFDFDLQLADPPWDASPDAFDKGKHFYDDDPQFQKKKKAQDDGSHQQAAWDDASNDDFFWKQFDCPSCVAWWKFFVQKAFPVGSVQTGGITHTRAAHSDRVQTHGDRVCSNVRHGMIMDSDPPGMMITGHHHPCPPGYTHNNHHMIIMHTDGDPPDPPPPPPVVVVVVVVVPD

Mean predicted aligned error: 9.37 Å

Solvent-accessible surface area (backbone atoms only — not comparable to full-atom values): 11331 Å² total; per-residue (Å²): 138,86,86,79,89,76,60,90,89,46,65,92,77,53,66,62,87,76,36,81,42,68,40,76,58,58,55,52,77,51,62,44,71,74,46,72,86,43,62,54,61,80,47,87,86,66,64,41,33,38,60,58,60,36,79,44,30,36,34,40,49,74,52,94,51,45,58,31,41,33,37,30,65,42,94,56,77,27,70,26,37,17,29,42,58,51,56,66,58,68,69,41,29,13,18,34,34,68,84,65,28,68,67,21,28,37,36,32,60,68,18,16,29,72,91,43,73,87,38,55,31,42,30,38,13,27,43,17,54,36,44,52,47,87,41,72,26,83,48,78,86,43,29,69,76,59,29,48,39,41,25,25,66,53,79,78,43,50,37,40,40,39,30,46,81,55,44,70,88,75,33,34,46,20,37,25,37,30,32,34,37,39,50,42,64,46,88,81,59,76,81,89,77,54,82,80,57,65,66,58,65,64,62,80,76,114

Radius of gyration: 19.84 Å; Cα contacts (8 Å, |Δi|>4): 471; chains: 1; bounding box: 50×28×66 Å

Secondary structure (DSSP, 8-state):
----PPPTT-GGGSPPTTEEEEE-SSEEEEE-TT-----GGG-S-----SPSS-EEEEEE---TTEEEEEEEEPP-SS-SEEBSS-TTSSPEEEEEHHHH-SSSEEEEEEEEETTEEEEEEEEEEESS--S-TT-EESSGGGHHHH---EEE-PSS-EEEEE--S-TTTT--S--EEEEEEEEEE-TTS-----TTTTTTTTSS--

Sequence (206 aa):
MHVTLVPCCADHLLAPIDCLQYFNDYRGIVKSFNWIDSPSVNKASNHPRQLANQHYNICFKADSMAKSICYTPCKTTGLAFSISQNALRGPFRAGVGVADCNEDFMLIANGYDKFNKGQRNDRFCGTIFNPNGNVTANHADQIAAGSTTICSDIKPFQFHYTTNMNELPVDVANNGFCLQYNQEMNKNLPLILDEKNYYSQLAEYN

Nearest PDB structures (foldseek):
  5ykv-assembly1_A  TM=3.355E-01  e=1.020E+00  Macrobrachium rosenbergii nodavirus
  2jty-assembly1_A  TM=1.457E-01  e=6.759E-01  Escherichia coli

Organism: Daphnia pulex (NCBI:txid6669)

InterPro domains:
  IPR058698 CUB domain, metazoa [PF26080] (16-183)

pLDDT: mean 82.56, std 16.93, range [40.12, 98.56]